Protein AF-A0AAQ3KRT0-F1 (afdb_monomer_lite)

Organism: NCBI:txid4628

Foldseek 3Di:
DVVVVVVVVVVVVVVVVVVVVVVVVVVVVVVVVVVVVVVVVVVVVVVVVVVVVVVVVVVVVVVVVVVVPPDPDPPPPPVVVVVVVVVVVVVVVVVVVVVVVVVVVVVVVVVVVVVVVVVVVVVVVVVVVVVVVVVVVVVVVVVVVVVVVVPDDDDDDDDDDDDDDDDDDDDDDDDDDDDDDDDDDDDDDDDPCDPVNVVVVCVVVCCVVVVVVVVVCLQVVLLVQLVPDPPQQPDALCCSCPPRRVPDDLVRSLVSQQVDFDPVPPRPRSHHPNNNVVSVCVVVVD

Sequence (286 aa):
MAARETGALKEAKDKLEKKVEELTWRLELVEKRMRKLKGRKLQSYKVKLDEAHEAMTKEIKGARIAIEQAPPITKEVLVEENSMLELLTTRNKELEVKENIEFLLETNLSVLESENKVLRQQTLLGSTNEDLSERKITTLESDNDLLRNQQKTDCQPIDSSEVIKPPSENELVHDQQAIVHQPTVTFELTKPITAKDLEQWCSKTIEQLAGTAWEQLQHIRHAVKFLVLHQKSQKTLEEIRNEICPVLSVPQIYRIGTMFWDDKYGGAKGLSQEVNEESYRDIIGL

Radius of gyration: 52.2 Å; chains: 1; bounding box: 119×46×169 Å

Structure (mmCIF, N/CA/C/O backbone):
data_AF-A0AAQ3KRT0-F1
#
_entry.id   AF-A0AAQ3KRT0-F1
#
loop_
_atom_site.group_PDB
_atom_site.id
_atom_site.type_symbol
_atom_site.label_atom_id
_atom_site.label_alt_id
_atom_site.label_comp_id
_atom_site.label_asym_id
_atom_site.label_entity_id
_atom_site.label_seq_id
_atom_site.pdbx_PDB_ins_code
_atom_site.Cartn_x
_atom_site.Cartn_y
_atom_site.Cartn_z
_atom_site.occupancy
_atom_site.B_iso_or_equiv
_atom_site.auth_seq_id
_atom_site.auth_comp_id
_atom_site.auth_asym_id
_atom_site.auth_atom_id
_atom_site.pdbx_PDB_model_num
ATOM 1 N N . MET A 1 1 ? 63.071 -15.934 -55.061 1.00 60.88 1 MET A N 1
ATOM 2 C CA . MET A 1 1 ? 61.670 -16.108 -54.613 1.00 60.88 1 MET A CA 1
ATOM 3 C C . MET A 1 1 ? 61.345 -15.224 -53.407 1.00 60.88 1 MET A C 1
ATOM 5 O O . MET A 1 1 ? 60.390 -14.470 -53.514 1.00 60.88 1 MET A O 1
ATOM 9 N N . ALA A 1 2 ? 62.198 -15.170 -52.374 1.00 64.06 2 ALA A N 1
ATOM 10 C CA . ALA A 1 2 ? 62.004 -14.357 -51.159 1.00 64.06 2 ALA A CA 1
ATOM 11 C C . ALA A 1 2 ? 61.570 -12.884 -51.370 1.00 64.06 2 ALA A C 1
ATOM 13 O O . ALA A 1 2 ? 60.616 -12.436 -50.749 1.00 64.06 2 ALA A O 1
ATOM 14 N N . ALA A 1 3 ? 62.191 -12.134 -52.292 1.00 66.25 3 ALA A N 1
ATOM 15 C CA . ALA A 1 3 ? 61.851 -10.717 -52.504 1.00 66.25 3 ALA A CA 1
ATOM 16 C C . ALA A 1 3 ? 60.425 -10.474 -53.054 1.00 66.25 3 ALA A C 1
ATOM 18 O O . ALA A 1 3 ? 59.847 -9.416 -52.814 1.00 66.25 3 ALA A O 1
ATOM 19 N N . ARG A 1 4 ? 59.842 -11.441 -53.784 1.00 71.69 4 ARG A N 1
ATOM 20 C CA . ARG A 1 4 ? 58.468 -11.329 -54.314 1.00 71.69 4 ARG A CA 1
ATOM 21 C C . ARG A 1 4 ? 57.424 -11.592 -53.228 1.00 71.69 4 ARG A C 1
ATOM 23 O O . ARG A 1 4 ? 56.412 -10.903 -53.177 1.00 71.69 4 ARG A O 1
ATOM 30 N N . GLU A 1 5 ? 57.703 -12.536 -52.334 1.00 75.94 5 GLU A N 1
ATOM 31 C CA . GLU A 1 5 ? 56.837 -12.863 -51.195 1.00 75.94 5 GLU A CA 1
ATOM 32 C C . GLU A 1 5 ? 56.784 -11.718 -50.177 1.00 75.94 5 GLU A C 1
ATOM 34 O O . GLU A 1 5 ? 55.712 -11.396 -49.667 1.00 75.94 5 GLU A O 1
ATOM 39 N N . THR A 1 6 ? 57.903 -11.017 -49.953 1.00 80.31 6 THR A N 1
ATOM 40 C CA . THR A 1 6 ? 57.925 -9.815 -49.102 1.00 80.31 6 THR A CA 1
ATOM 41 C C . THR A 1 6 ? 57.056 -8.685 -49.670 1.00 80.31 6 THR A C 1
ATOM 43 O O . THR A 1 6 ? 56.392 -7.979 -48.910 1.00 80.31 6 THR A O 1
ATOM 46 N N . GLY A 1 7 ? 57.014 -8.526 -50.999 1.00 88.12 7 GLY A N 1
ATOM 47 C CA . GLY A 1 7 ? 56.149 -7.549 -51.669 1.00 88.12 7 GLY A CA 1
ATOM 48 C C . GLY A 1 7 ? 54.659 -7.881 -51.539 1.00 88.12 7 GLY A C 1
ATOM 49 O O . GLY A 1 7 ? 53.871 -7.015 -51.164 1.00 88.12 7 GLY A O 1
ATOM 50 N N . ALA A 1 8 ? 54.287 -9.144 -51.764 1.00 89.50 8 ALA A N 1
ATOM 51 C CA . ALA A 1 8 ? 52.902 -9.604 -51.645 1.00 89.50 8 ALA A CA 1
ATOM 52 C C . ALA A 1 8 ? 52.359 -9.471 -50.210 1.00 89.50 8 ALA A C 1
ATOM 54 O O . ALA A 1 8 ? 51.218 -9.059 -50.005 1.00 89.50 8 ALA A O 1
ATOM 55 N N . LEU A 1 9 ? 53.189 -9.767 -49.205 1.00 92.44 9 LEU A N 1
ATOM 56 C CA . LEU A 1 9 ? 52.815 -9.615 -47.799 1.00 92.44 9 LEU A CA 1
ATOM 57 C C . LEU A 1 9 ? 52.600 -8.143 -47.418 1.00 92.44 9 LEU A C 1
ATOM 59 O O . LEU A 1 9 ? 51.663 -7.826 -46.687 1.00 92.44 9 LEU A O 1
ATOM 63 N N . LYS A 1 10 ? 53.441 -7.238 -47.935 1.00 92.06 10 LYS A N 1
ATOM 64 C CA . LYS A 1 10 ? 53.291 -5.795 -47.720 1.00 92.06 10 LYS A CA 1
ATOM 65 C C . LYS A 1 10 ? 51.992 -5.272 -48.335 1.00 92.06 10 LYS A C 1
ATOM 67 O O . LYS A 1 10 ? 51.249 -4.575 -47.660 1.00 92.06 10 LYS A O 1
ATOM 72 N N . GLU A 1 11 ? 51.669 -5.678 -49.561 1.00 93.12 11 GLU A N 1
ATOM 73 C CA . GLU A 1 11 ? 50.414 -5.289 -50.213 1.00 93.12 11 GLU A CA 1
ATOM 74 C C . GLU A 1 11 ? 49.181 -5.829 -49.467 1.00 93.12 11 GLU A C 1
ATOM 76 O O . GLU A 1 11 ? 48.198 -5.110 -49.273 1.00 93.12 11 GLU A O 1
ATOM 81 N N . ALA A 1 12 ? 49.237 -7.078 -48.991 1.00 94.38 12 ALA A N 1
ATOM 82 C CA . ALA A 1 12 ? 48.177 -7.659 -48.170 1.00 94.38 12 ALA A CA 1
ATOM 83 C C . ALA A 1 12 ? 47.994 -6.902 -46.844 1.00 94.38 12 ALA A C 1
ATOM 85 O O . ALA A 1 12 ? 46.857 -6.645 -46.442 1.00 94.38 12 ALA A O 1
ATOM 86 N N . LYS A 1 13 ? 49.097 -6.498 -46.199 1.00 95.19 13 LYS A N 1
ATOM 87 C CA . LYS A 1 13 ? 49.080 -5.669 -44.988 1.00 95.19 13 LYS A CA 1
ATOM 88 C C . LYS A 1 13 ? 48.456 -4.301 -45.263 1.00 95.19 13 LYS A C 1
ATOM 90 O O . LYS A 1 13 ? 47.510 -3.941 -44.572 1.00 95.19 13 LYS A O 1
ATOM 95 N N . ASP A 1 14 ? 48.915 -3.590 -46.290 1.00 96.31 14 ASP A N 1
ATOM 96 C CA . ASP A 1 14 ? 48.402 -2.260 -46.645 1.00 96.31 14 ASP A CA 1
ATOM 97 C C . ASP A 1 14 ? 46.896 -2.319 -46.980 1.00 96.31 14 ASP A C 1
ATOM 99 O O . ASP A 1 14 ? 46.121 -1.414 -46.661 1.00 96.31 14 ASP A O 1
ATOM 103 N N . LYS A 1 15 ? 46.440 -3.413 -47.605 1.00 97.50 15 LYS A N 1
ATOM 104 C CA . LYS A 1 15 ? 45.020 -3.647 -47.904 1.00 97.50 15 LYS A CA 1
ATOM 105 C C . LYS A 1 15 ? 44.201 -3.941 -46.648 1.00 97.50 15 LYS A C 1
ATOM 107 O O . LYS A 1 15 ? 43.064 -3.476 -46.550 1.00 97.50 15 LYS A O 1
ATOM 112 N N . LEU A 1 16 ? 44.757 -4.705 -45.710 1.00 97.00 16 LEU A N 1
ATOM 113 C CA . LEU A 1 16 ? 44.125 -4.969 -44.421 1.00 97.00 16 LEU A CA 1
ATOM 114 C C . LEU A 1 16 ? 44.035 -3.689 -43.585 1.00 97.00 16 LEU A C 1
ATOM 116 O O . LEU A 1 16 ? 42.985 -3.421 -43.015 1.00 97.00 16 LEU A O 1
ATOM 120 N N . GLU A 1 17 ? 45.083 -2.871 -43.577 1.00 96.19 17 GLU A N 1
ATOM 121 C CA . GLU A 1 17 ? 45.135 -1.590 -42.867 1.00 96.19 17 GLU A CA 1
ATOM 122 C C . GLU A 1 17 ? 44.048 -0.635 -43.378 1.00 96.19 17 GLU A C 1
ATOM 124 O O . GLU A 1 17 ? 43.199 -0.201 -42.601 1.00 96.19 17 GLU A O 1
ATOM 129 N N . LYS A 1 18 ? 43.929 -0.469 -44.704 1.00 97.94 18 LYS A N 1
ATOM 130 C CA . LYS A 1 18 ? 42.817 0.283 -45.320 1.00 97.94 18 LYS A CA 1
ATOM 131 C C . LYS A 1 18 ? 41.442 -0.270 -44.947 1.00 97.94 18 LYS A C 1
ATOM 133 O O . LYS A 1 18 ? 40.487 0.488 -44.781 1.00 97.94 18 LYS A O 1
ATOM 138 N N . LYS A 1 19 ? 41.307 -1.597 -44.841 1.00 97.25 19 LYS A N 1
ATOM 139 C CA . LYS A 1 19 ? 40.044 -2.236 -44.442 1.00 97.25 19 LYS A CA 1
ATOM 140 C C . LYS A 1 19 ? 39.716 -1.988 -42.975 1.00 97.25 19 LYS A C 1
ATOM 142 O O . LYS A 1 19 ? 38.551 -1.758 -42.662 1.00 97.25 19 LYS A O 1
ATOM 147 N N . VAL A 1 20 ? 40.711 -2.005 -42.095 1.00 97.62 20 VAL A N 1
ATOM 148 C CA . VAL A 1 20 ? 40.544 -1.674 -40.677 1.00 97.62 20 VAL A CA 1
ATOM 149 C C . VAL A 1 20 ? 40.145 -0.209 -40.519 1.00 97.62 20 VAL A C 1
ATOM 151 O O . VAL A 1 20 ? 39.189 0.070 -39.800 1.00 97.62 20 VAL A O 1
ATOM 154 N N . GLU A 1 21 ? 40.786 0.714 -41.236 1.00 97.38 21 GLU A N 1
ATOM 155 C CA . GLU A 1 21 ? 40.414 2.136 -41.243 1.00 97.38 21 GLU A CA 1
ATOM 156 C C . GLU A 1 21 ? 38.973 2.346 -41.739 1.00 97.38 21 GLU A C 1
ATOM 158 O O . GLU A 1 21 ? 38.175 3.013 -41.078 1.00 97.38 21 GLU A O 1
ATOM 163 N N . GLU A 1 22 ? 38.599 1.711 -42.859 1.00 97.69 22 GLU A N 1
ATOM 164 C CA . GLU A 1 22 ? 37.239 1.767 -43.411 1.00 97.69 22 GLU A CA 1
ATOM 165 C C . GLU A 1 22 ? 36.194 1.249 -42.406 1.00 97.69 22 GLU A C 1
ATOM 167 O O . GLU A 1 22 ? 35.154 1.881 -42.200 1.00 97.69 22 GLU A O 1
ATOM 172 N N . LEU A 1 23 ? 36.451 0.096 -41.777 1.00 97.56 23 LEU A N 1
ATOM 173 C CA . LEU A 1 23 ? 35.543 -0.503 -40.797 1.00 97.56 23 LEU A CA 1
ATOM 174 C C . LEU A 1 23 ? 35.446 0.331 -39.520 1.00 97.56 23 LEU A C 1
ATOM 176 O O . LEU A 1 23 ? 34.343 0.507 -39.004 1.00 97.56 23 LEU A O 1
ATOM 180 N N . THR A 1 24 ? 36.563 0.885 -39.054 1.00 97.12 24 THR A N 1
ATOM 181 C CA . THR A 1 24 ? 36.602 1.777 -37.888 1.00 97.12 24 THR A CA 1
ATOM 182 C C . THR A 1 24 ? 35.734 3.008 -38.137 1.00 97.12 24 THR A C 1
ATOM 184 O O . THR A 1 24 ? 34.865 3.331 -37.328 1.00 97.12 24 THR A O 1
ATOM 187 N N . TRP A 1 25 ? 35.869 3.630 -39.312 1.00 98.38 25 TRP A N 1
ATOM 188 C CA . TRP A 1 25 ? 35.054 4.785 -39.688 1.00 98.38 25 TRP A CA 1
ATOM 189 C C . TRP A 1 25 ? 33.560 4.442 -39.810 1.00 98.38 25 TRP A C 1
ATOM 191 O O . TRP A 1 25 ? 32.688 5.196 -39.364 1.00 98.38 25 TRP A O 1
ATOM 201 N N . ARG A 1 26 ? 33.233 3.274 -40.383 1.00 98.12 26 ARG A N 1
ATOM 202 C CA . ARG A 1 26 ? 31.843 2.793 -40.474 1.00 98.12 26 ARG A CA 1
ATOM 203 C C . ARG A 1 26 ? 31.230 2.545 -39.102 1.00 98.12 26 ARG A C 1
ATOM 205 O O . ARG A 1 26 ? 30.076 2.923 -38.892 1.00 98.12 26 ARG A O 1
ATOM 212 N N . LEU A 1 27 ? 31.980 1.932 -38.190 1.00 97.12 27 LEU A N 1
ATOM 213 C CA . LEU A 1 27 ? 31.531 1.675 -36.826 1.00 97.12 27 LEU A CA 1
ATOM 214 C C . LEU A 1 27 ? 31.202 2.991 -36.115 1.00 97.12 27 LEU A C 1
ATOM 216 O O . LEU A 1 27 ? 30.082 3.162 -35.632 1.00 97.12 27 LEU A O 1
ATOM 220 N N . GLU A 1 28 ? 32.113 3.963 -36.160 1.00 97.31 28 GLU A N 1
ATOM 221 C CA . GLU A 1 28 ? 31.923 5.267 -35.520 1.00 97.31 28 GLU A CA 1
ATOM 222 C C . GLU A 1 28 ? 30.687 6.012 -36.067 1.00 97.31 28 GLU A C 1
ATOM 224 O O . GLU A 1 28 ? 29.890 6.595 -35.318 1.00 97.31 28 GLU A O 1
ATOM 229 N N . LEU A 1 29 ? 30.458 5.946 -37.384 1.00 97.44 29 LEU A N 1
ATOM 230 C CA . LEU A 1 29 ? 29.274 6.529 -38.013 1.00 97.44 29 LEU A CA 1
ATOM 231 C C . LEU A 1 29 ? 27.976 5.864 -37.531 1.00 97.44 29 LEU A C 1
ATOM 233 O O . LEU A 1 29 ? 26.992 6.562 -37.249 1.00 97.44 29 LEU A O 1
ATOM 237 N N . VAL A 1 30 ? 27.954 4.532 -37.448 1.00 94.75 30 VAL A N 1
ATOM 238 C CA . VAL A 1 30 ? 26.794 3.776 -36.955 1.00 94.75 30 VAL A CA 1
ATOM 239 C C . VAL A 1 30 ? 26.524 4.124 -35.495 1.00 94.75 30 VAL A C 1
ATOM 241 O O . VAL A 1 30 ? 25.387 4.454 -35.153 1.00 94.75 30 VAL A O 1
ATOM 244 N N . GLU A 1 31 ? 27.548 4.176 -34.647 1.00 95.69 31 GLU A N 1
ATOM 245 C CA . GLU A 1 31 ? 27.413 4.574 -33.243 1.00 95.69 31 GLU A CA 1
ATOM 246 C C . GLU A 1 31 ? 26.871 5.998 -33.088 1.00 95.69 31 GLU A C 1
ATOM 248 O O . GLU A 1 31 ? 25.988 6.259 -32.263 1.00 95.69 31 GLU A O 1
ATOM 253 N N . LYS A 1 32 ? 27.355 6.942 -33.903 1.00 96.88 32 LYS A N 1
ATOM 254 C CA . LYS A 1 32 ? 26.854 8.323 -33.919 1.00 96.88 32 LYS A CA 1
ATOM 255 C C . LYS A 1 32 ? 25.380 8.379 -34.322 1.00 96.88 32 LYS A C 1
ATOM 257 O O . LYS A 1 32 ? 24.602 9.113 -33.707 1.00 96.88 32 LYS A O 1
ATOM 262 N N . ARG A 1 33 ? 24.965 7.596 -35.324 1.00 96.44 33 ARG A N 1
ATOM 263 C CA . ARG A 1 33 ? 23.554 7.485 -35.739 1.00 96.44 33 ARG A CA 1
ATOM 264 C C . ARG A 1 33 ? 22.693 6.853 -34.646 1.00 96.44 33 ARG A C 1
ATOM 266 O O . ARG A 1 33 ? 21.616 7.374 -34.362 1.00 96.44 33 ARG A O 1
ATOM 273 N N . MET A 1 34 ? 23.182 5.805 -33.988 1.00 92.25 34 MET A N 1
ATOM 274 C CA . MET A 1 34 ? 22.488 5.139 -32.883 1.00 92.25 34 MET A CA 1
ATOM 275 C C . MET A 1 34 ? 22.297 6.074 -31.689 1.00 92.25 34 MET A C 1
ATOM 277 O O . MET A 1 34 ? 21.185 6.172 -31.173 1.00 92.25 34 MET A O 1
ATOM 281 N N . ARG A 1 35 ? 23.331 6.831 -31.292 1.00 94.56 35 ARG A N 1
ATOM 282 C CA . ARG A 1 35 ? 23.225 7.862 -30.244 1.00 94.56 35 ARG A CA 1
ATOM 283 C C . ARG A 1 35 ? 22.178 8.922 -30.592 1.00 94.56 35 ARG A C 1
ATOM 285 O O . ARG A 1 35 ? 21.321 9.220 -29.765 1.00 94.56 35 ARG A O 1
ATOM 292 N N . LYS A 1 36 ? 22.178 9.431 -31.831 1.00 93.69 36 LYS A N 1
ATOM 293 C CA . LYS A 1 36 ? 21.168 10.396 -32.304 1.00 93.69 36 LYS A CA 1
ATOM 294 C C . LYS A 1 36 ? 19.751 9.820 -32.296 1.00 93.69 36 LYS A C 1
ATOM 296 O O . LYS A 1 36 ? 18.830 10.495 -31.850 1.00 93.69 36 LYS A O 1
ATOM 301 N N . LEU A 1 37 ? 19.559 8.589 -32.772 1.00 94.06 37 LEU A N 1
ATOM 302 C CA . LEU A 1 37 ? 18.252 7.923 -32.769 1.00 94.06 37 LEU A CA 1
ATOM 303 C C . LEU A 1 37 ? 17.743 7.679 -31.347 1.00 94.06 37 LEU A C 1
ATOM 305 O O . LEU A 1 37 ? 16.586 7.986 -31.065 1.00 94.06 37 LEU A O 1
ATOM 309 N N . LYS A 1 38 ? 18.601 7.185 -30.444 1.00 92.69 38 LYS A N 1
ATOM 310 C CA . LYS A 1 38 ? 18.278 7.030 -29.018 1.00 92.69 38 LYS A CA 1
ATOM 311 C C . LYS A 1 38 ? 17.886 8.373 -28.396 1.00 92.69 38 LYS A C 1
ATOM 313 O O . LYS A 1 38 ? 16.847 8.448 -27.750 1.00 92.69 38 LYS A O 1
ATOM 318 N N . GLY A 1 39 ? 18.644 9.436 -28.674 1.00 91.94 39 GLY A N 1
ATOM 319 C CA . GLY A 1 39 ? 18.326 10.796 -28.231 1.00 91.94 39 GLY A CA 1
ATOM 320 C C . GLY A 1 39 ? 16.979 11.299 -28.754 1.00 91.94 39 GLY A C 1
ATOM 321 O O . GLY A 1 39 ? 16.173 11.794 -27.977 1.00 91.94 39 GLY A O 1
ATOM 322 N N . ARG A 1 40 ? 16.677 11.104 -30.046 1.00 93.62 40 ARG A N 1
ATOM 323 C CA . ARG A 1 40 ? 15.376 11.474 -30.635 1.00 93.62 40 ARG A CA 1
ATOM 324 C C . ARG A 1 40 ? 14.213 10.702 -30.021 1.00 93.62 40 ARG A C 1
ATOM 326 O O . ARG A 1 40 ? 13.180 11.301 -29.748 1.00 93.62 40 ARG A O 1
ATOM 333 N N . LYS A 1 41 ? 14.367 9.391 -29.804 1.00 94.25 41 LYS A N 1
ATOM 334 C CA . LYS A 1 41 ? 13.338 8.573 -29.144 1.00 94.25 41 LYS A CA 1
ATOM 335 C C . LYS A 1 41 ? 13.098 9.061 -27.719 1.00 94.25 41 LYS A C 1
ATOM 337 O O . LYS A 1 41 ? 11.955 9.303 -27.359 1.00 94.25 41 LYS A O 1
ATOM 342 N N . LEU A 1 42 ? 14.165 9.275 -26.949 1.00 94.25 42 LEU A N 1
ATOM 343 C CA . LEU A 1 42 ? 14.065 9.796 -25.587 1.00 94.25 42 LEU A CA 1
ATOM 344 C C . LEU A 1 42 ? 13.390 11.173 -25.558 1.00 94.25 42 LEU A C 1
ATOM 346 O O . LEU A 1 42 ? 12.495 11.391 -24.751 1.00 94.25 42 LEU A O 1
ATOM 350 N N . GLN A 1 43 ? 13.761 12.072 -26.472 1.00 93.81 43 GLN A N 1
ATOM 351 C CA . GLN A 1 43 ? 13.128 13.383 -26.594 1.00 93.81 43 GLN A CA 1
ATOM 352 C C . GLN A 1 43 ? 11.643 13.271 -26.965 1.00 93.81 43 GLN A C 1
ATOM 354 O O . GLN A 1 43 ? 10.823 13.989 -26.411 1.00 93.81 43 GLN A O 1
ATOM 359 N N . SER A 1 44 ? 11.282 12.347 -27.860 1.00 95.25 44 SER A N 1
ATOM 360 C CA . SER A 1 44 ? 9.884 12.103 -28.226 1.00 95.25 44 SER A CA 1
ATOM 361 C C . SER A 1 44 ? 9.056 11.590 -27.048 1.00 95.25 44 SER A C 1
ATOM 363 O O . SER A 1 44 ? 7.927 12.037 -26.880 1.00 95.25 44 SER A O 1
ATOM 365 N N . TYR A 1 45 ? 9.598 10.683 -26.231 1.00 95.69 45 TYR A N 1
ATOM 366 C CA . TYR A 1 45 ? 8.907 10.222 -25.025 1.00 95.69 45 TYR A CA 1
ATOM 367 C C . TYR A 1 45 ? 8.774 11.330 -23.979 1.00 95.69 45 TYR A C 1
ATOM 369 O O . TYR A 1 45 ? 7.714 11.439 -23.378 1.00 95.69 45 TYR A O 1
ATOM 377 N N . LYS A 1 46 ? 9.799 12.178 -23.806 1.00 96.38 46 LYS A N 1
ATOM 378 C CA . LYS A 1 46 ? 9.728 13.348 -22.915 1.00 96.38 46 LYS A CA 1
ATOM 379 C C . LYS A 1 46 ? 8.606 14.304 -23.319 1.00 96.38 46 LYS A C 1
ATOM 381 O O . LYS A 1 46 ? 7.758 14.599 -22.496 1.00 96.38 46 LYS A O 1
ATOM 386 N N . VAL A 1 47 ? 8.544 14.690 -24.596 1.00 97.56 47 VAL A N 1
ATOM 387 C CA . VAL A 1 47 ? 7.487 15.584 -25.103 1.00 97.56 47 VAL A CA 1
ATOM 388 C C . VAL A 1 47 ? 6.095 14.987 -24.884 1.00 97.56 47 VAL A C 1
ATOM 390 O O . VAL A 1 47 ? 5.220 15.670 -24.371 1.00 97.56 47 VAL A O 1
ATOM 393 N N . LYS A 1 48 ? 5.897 13.697 -25.188 1.00 97.38 48 LYS A N 1
ATOM 394 C CA . LYS A 1 48 ? 4.609 13.019 -24.946 1.00 97.38 48 LYS A CA 1
ATOM 395 C C . LYS A 1 48 ? 4.225 12.979 -23.467 1.00 97.38 48 LYS A C 1
ATOM 397 O O . LYS A 1 48 ? 3.044 13.024 -23.143 1.00 97.38 48 LYS A O 1
ATOM 402 N N . LEU A 1 49 ? 5.214 12.841 -22.586 1.00 96.19 49 LEU A N 1
ATOM 403 C CA . LEU A 1 49 ? 5.000 12.843 -21.146 1.00 96.19 49 LEU A CA 1
ATOM 404 C C . LEU A 1 49 ? 4.576 14.239 -20.669 1.00 96.19 49 LEU A C 1
ATOM 406 O O . LEU A 1 49 ? 3.574 14.355 -19.971 1.00 96.19 49 LEU A O 1
ATOM 410 N N . ASP A 1 50 ? 5.277 15.286 -21.107 1.00 96.19 50 ASP A N 1
ATOM 411 C CA . ASP A 1 50 ? 4.948 16.678 -20.781 1.00 96.19 50 ASP A CA 1
ATOM 412 C C . ASP A 1 50 ? 3.549 17.066 -21.305 1.00 96.19 50 ASP A C 1
ATOM 414 O O . ASP A 1 50 ? 2.755 17.660 -20.577 1.00 96.19 50 ASP A O 1
ATOM 418 N N . GLU A 1 51 ? 3.200 16.658 -22.532 1.00 97.31 51 GLU A N 1
ATOM 419 C CA . GLU A 1 51 ? 1.863 16.849 -23.115 1.00 97.31 51 GLU A CA 1
ATOM 420 C C . GLU A 1 51 ? 0.764 16.151 -22.297 1.00 97.31 51 GLU A C 1
ATOM 422 O O . GLU A 1 51 ? -0.285 16.743 -22.032 1.00 97.31 51 GLU A O 1
ATOM 427 N N . ALA A 1 52 ? 1.000 14.908 -21.861 1.00 96.81 52 ALA A N 1
ATOM 428 C CA . ALA A 1 52 ? 0.055 14.171 -21.026 1.00 96.81 52 ALA A CA 1
ATOM 429 C C . ALA A 1 52 ? -0.120 14.822 -19.644 1.00 96.81 52 ALA A C 1
ATOM 431 O O . ALA A 1 52 ? -1.242 14.918 -19.144 1.00 96.81 52 ALA A O 1
ATOM 432 N N . HIS A 1 53 ? 0.968 15.308 -19.039 1.00 96.25 53 HIS A N 1
ATOM 433 C CA . HIS A 1 53 ? 0.911 16.028 -17.767 1.00 96.25 53 HIS A CA 1
ATOM 434 C C . HIS A 1 53 ? 0.131 17.341 -17.878 1.00 96.25 53 HIS A C 1
ATOM 436 O O . HIS A 1 53 ? -0.676 17.648 -16.995 1.00 96.25 53 HIS A O 1
ATOM 442 N N . GLU A 1 54 ? 0.316 18.095 -18.962 1.00 97.56 54 GLU A N 1
ATOM 443 C CA . GLU A 1 54 ? -0.444 19.323 -19.206 1.00 97.56 54 GLU A CA 1
ATOM 444 C C . GLU A 1 54 ? -1.939 19.022 -19.412 1.00 97.56 54 GLU A C 1
ATOM 446 O O . GLU A 1 54 ? -2.793 19.677 -18.809 1.00 97.56 54 GLU A O 1
ATOM 451 N N . ALA A 1 55 ? -2.273 17.983 -20.187 1.00 96.06 55 ALA A N 1
ATOM 452 C CA . ALA A 1 55 ? -3.656 17.555 -20.399 1.00 96.06 55 ALA A CA 1
ATOM 453 C C . ALA A 1 55 ? -4.345 17.152 -19.084 1.00 96.06 55 ALA A C 1
ATOM 455 O O . ALA A 1 55 ? -5.418 17.669 -18.767 1.00 96.06 55 ALA A O 1
ATOM 456 N N . MET A 1 56 ? -3.693 16.315 -18.272 1.00 95.38 56 MET A N 1
ATOM 457 C CA . MET A 1 56 ? -4.204 15.903 -16.962 1.00 95.38 56 MET A CA 1
ATOM 458 C C . MET A 1 56 ? -4.394 17.102 -16.025 1.00 95.38 56 MET A C 1
ATOM 460 O O . MET A 1 56 ? -5.408 17.218 -15.339 1.00 95.38 56 MET A O 1
ATOM 464 N N . THR A 1 57 ? -3.449 18.044 -16.027 1.00 96.56 57 THR A N 1
ATOM 465 C CA . THR A 1 57 ? -3.550 19.274 -15.230 1.00 96.56 57 THR A CA 1
ATOM 466 C C . THR A 1 57 ? -4.753 20.117 -15.654 1.00 96.56 57 THR A C 1
ATOM 468 O O . THR A 1 57 ? -5.443 20.691 -14.807 1.00 96.56 57 THR A O 1
ATOM 471 N N . LYS A 1 58 ? -5.034 20.190 -16.959 1.00 96.31 58 LYS A N 1
ATOM 472 C CA . LYS A 1 58 ? -6.195 20.901 -17.498 1.00 96.31 58 LYS A CA 1
ATOM 473 C C . LYS A 1 58 ? -7.511 20.220 -17.117 1.00 96.31 58 LYS A C 1
ATOM 475 O O . LYS A 1 58 ? -8.438 20.922 -16.717 1.00 96.31 58 LYS A O 1
ATOM 480 N N . GLU A 1 59 ? -7.581 18.891 -17.179 1.00 93.75 59 GLU A N 1
ATOM 481 C CA . GLU A 1 59 ? -8.754 18.123 -16.737 1.00 93.75 59 GLU A CA 1
ATOM 482 C C . GLU A 1 59 ? -9.027 18.311 -15.242 1.00 93.75 59 GLU A C 1
ATOM 484 O O . GLU A 1 59 ? -10.152 18.634 -14.867 1.00 93.75 59 GLU A O 1
ATOM 489 N N . ILE A 1 60 ? -7.997 18.220 -14.393 1.00 92.12 60 ILE A N 1
ATOM 490 C CA . ILE A 1 60 ? -8.121 18.452 -12.944 1.00 92.12 60 ILE A CA 1
ATOM 491 C C . ILE A 1 60 ? -8.624 19.870 -12.658 1.00 92.12 60 ILE A C 1
ATOM 493 O O . ILE A 1 60 ? -9.537 20.059 -11.853 1.00 92.12 60 ILE A O 1
ATOM 497 N N . LYS A 1 61 ? -8.050 20.885 -13.318 1.00 95.38 61 LYS A N 1
ATOM 498 C CA . LYS A 1 61 ? -8.506 22.277 -13.175 1.00 95.38 61 LYS A CA 1
ATOM 499 C C . LYS A 1 61 ? -9.965 22.431 -13.613 1.00 95.38 61 LYS A C 1
ATOM 501 O O . LYS A 1 61 ? -10.726 23.096 -12.916 1.00 95.38 61 LYS A O 1
ATOM 506 N N . GLY A 1 62 ? -10.356 21.799 -14.721 1.00 93.19 62 GLY A N 1
ATOM 507 C CA . GLY A 1 62 ? -11.734 21.795 -15.213 1.00 93.19 62 GLY A CA 1
ATOM 508 C C . GLY A 1 62 ? -12.710 21.146 -14.231 1.00 93.19 62 GLY A C 1
ATOM 509 O O . GLY A 1 62 ? -13.722 21.752 -13.891 1.00 93.19 62 GLY A O 1
ATOM 510 N N . ALA A 1 63 ? -12.372 19.965 -13.707 1.00 89.44 63 ALA A N 1
ATOM 511 C CA . ALA A 1 63 ? -13.173 19.267 -12.704 1.00 89.44 63 ALA A CA 1
ATOM 512 C C . ALA A 1 63 ? -13.323 20.092 -11.417 1.00 89.44 63 ALA A C 1
ATOM 514 O O . ALA A 1 63 ? -14.421 20.190 -10.876 1.00 89.44 63 ALA A O 1
ATOM 515 N N . ARG A 1 64 ? -12.251 20.754 -10.959 1.00 92.56 64 ARG A N 1
ATOM 516 C CA . ARG A 1 64 ? -12.301 21.628 -9.778 1.00 92.56 64 ARG A CA 1
ATOM 517 C C . ARG A 1 64 ? -13.265 22.797 -9.969 1.00 92.56 64 ARG A C 1
ATOM 519 O O . ARG A 1 64 ? -14.062 23.069 -9.081 1.00 92.56 64 ARG A O 1
ATOM 526 N N . ILE A 1 65 ? -13.205 23.462 -11.124 1.00 90.94 65 ILE A N 1
ATOM 527 C CA . ILE A 1 65 ? -14.115 24.568 -11.452 1.00 90.94 65 ILE A CA 1
ATOM 528 C C . ILE A 1 65 ? -15.560 24.063 -11.545 1.00 90.94 65 ILE A C 1
ATOM 530 O O . ILE A 1 65 ? -16.459 24.721 -11.037 1.00 90.94 65 ILE A O 1
ATOM 534 N N . ALA A 1 66 ? -15.796 22.890 -12.139 1.00 86.12 66 ALA A N 1
ATOM 535 C CA . ALA A 1 66 ? -17.132 22.298 -12.218 1.00 86.12 66 ALA A CA 1
ATOM 536 C C . ALA A 1 66 ? -17.712 21.954 -10.833 1.00 86.12 66 ALA A C 1
ATOM 538 O O . ALA A 1 66 ? -18.906 22.135 -10.618 1.00 86.12 66 ALA A O 1
ATOM 539 N N . ILE A 1 67 ? -16.874 21.508 -9.890 1.00 82.06 67 ILE A N 1
ATOM 540 C CA . ILE A 1 67 ? -17.264 21.287 -8.488 1.00 82.06 67 ILE A CA 1
ATOM 541 C C . ILE A 1 67 ? -17.577 22.617 -7.793 1.00 82.06 67 ILE A C 1
ATOM 543 O O . ILE A 1 67 ? -18.574 22.714 -7.089 1.00 82.06 67 ILE A O 1
ATOM 547 N N . GLU A 1 68 ? -16.754 23.648 -7.996 1.00 80.81 68 GLU A N 1
ATOM 548 C CA . GLU A 1 68 ? -16.946 24.973 -7.387 1.00 80.81 68 GLU A CA 1
ATOM 549 C C . GLU A 1 68 ? -18.195 25.692 -7.917 1.00 80.81 68 GLU A C 1
ATOM 551 O O . GLU A 1 68 ? -18.881 26.387 -7.173 1.00 80.81 68 GLU A O 1
ATOM 556 N N . GLN A 1 69 ? -18.505 25.512 -9.202 1.00 81.38 69 GLN A N 1
ATOM 557 C CA . GLN A 1 69 ? -19.689 26.078 -9.848 1.00 81.38 69 GLN A CA 1
ATOM 558 C C . GLN A 1 69 ? -20.950 25.228 -9.657 1.00 81.38 69 GLN A C 1
ATOM 560 O O . GLN A 1 69 ? -22.039 25.675 -10.026 1.00 81.38 69 GLN A O 1
ATOM 565 N N . ALA A 1 70 ? -20.832 24.015 -9.106 1.00 73.44 70 ALA A N 1
ATOM 566 C CA . ALA A 1 70 ? -21.997 23.211 -8.782 1.00 73.44 70 ALA A CA 1
ATOM 567 C C . ALA A 1 70 ? -22.843 23.954 -7.731 1.00 73.44 70 ALA A C 1
ATOM 569 O O . ALA A 1 70 ? -22.289 24.504 -6.773 1.00 73.44 70 ALA A O 1
ATOM 570 N N . PRO A 1 71 ? -24.180 24.005 -7.891 1.00 70.81 71 PRO A N 1
ATOM 571 C CA . PRO A 1 71 ? -25.043 24.629 -6.899 1.00 70.81 71 PRO A CA 1
ATOM 572 C C . PRO A 1 71 ? -24.783 23.987 -5.531 1.00 70.81 71 PRO A C 1
ATOM 574 O O . PRO A 1 71 ? -24.594 22.768 -5.467 1.00 70.81 71 PRO A O 1
ATOM 577 N N . PRO A 1 72 ? -24.750 24.777 -4.441 1.00 62.75 72 PRO A N 1
ATOM 578 C CA . PRO A 1 72 ? -24.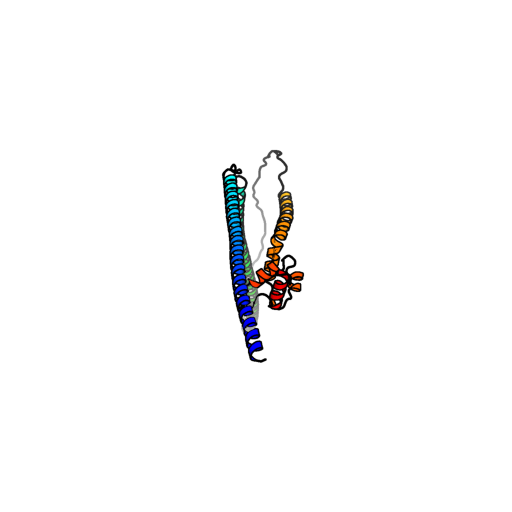476 24.244 -3.119 1.00 62.75 72 PRO A CA 1
ATOM 579 C C . PRO A 1 72 ? -25.501 23.155 -2.820 1.00 62.75 72 PRO A C 1
ATOM 581 O O . PRO A 1 72 ? -26.702 23.425 -2.762 1.00 62.75 72 PRO A O 1
ATOM 584 N N . ILE A 1 73 ? -25.016 21.925 -2.650 1.00 54.59 73 ILE A N 1
ATOM 585 C CA . ILE A 1 73 ? -25.803 20.845 -2.067 1.00 54.59 73 ILE A CA 1
ATOM 586 C C . ILE A 1 73 ? -26.324 21.396 -0.738 1.00 54.59 73 ILE A C 1
ATOM 588 O O . ILE A 1 73 ? -25.554 21.898 0.086 1.00 54.59 73 ILE A O 1
ATOM 592 N N . THR A 1 74 ? -27.645 21.401 -0.596 1.00 45.47 74 THR A N 1
ATOM 593 C CA . THR A 1 74 ? -28.378 21.816 0.597 1.00 45.47 74 THR A CA 1
ATOM 594 C C . THR A 1 74 ? -27.665 21.316 1.854 1.00 45.47 74 THR A C 1
ATOM 596 O O . THR A 1 74 ? -27.365 20.131 1.990 1.00 45.47 74 THR A O 1
ATOM 599 N N . LYS A 1 75 ? -27.364 22.249 2.763 1.00 49.84 75 LYS A N 1
ATOM 600 C CA . LYS A 1 75 ? -26.582 22.086 4.002 1.00 49.84 75 LYS A CA 1
ATOM 601 C C . LYS A 1 75 ? -27.231 21.176 5.062 1.00 49.84 75 LYS A C 1
ATOM 603 O O . LYS A 1 75 ? -26.964 21.357 6.242 1.00 49.84 75 LYS A O 1
ATOM 608 N N . GLU A 1 76 ? -28.074 20.227 4.681 1.00 50.66 76 GLU A N 1
ATOM 609 C CA . GLU A 1 76 ? -28.737 19.339 5.641 1.00 50.66 76 GLU A CA 1
ATOM 610 C C . GLU A 1 76 ? -27.870 18.107 5.950 1.00 50.66 76 GLU A C 1
ATOM 612 O O . GLU A 1 76 ? -27.774 17.719 7.101 1.00 50.66 76 GLU A O 1
ATOM 617 N N . VAL A 1 77 ? -27.075 17.590 5.004 1.00 51.44 77 VAL A N 1
ATOM 618 C CA . VAL A 1 77 ? -26.343 16.318 5.222 1.00 51.44 77 VAL A CA 1
ATOM 619 C C . VAL A 1 77 ? -24.983 16.466 5.943 1.00 51.44 77 VAL A C 1
ATOM 621 O O . VAL A 1 77 ? -24.480 15.497 6.495 1.00 51.44 77 VAL A O 1
ATOM 624 N N . LEU A 1 78 ? -24.377 17.661 6.013 1.00 50.59 78 LEU A N 1
ATOM 625 C CA . LEU A 1 78 ? -23.045 17.856 6.637 1.00 50.59 78 LEU A CA 1
ATOM 626 C C . LEU A 1 78 ? -23.071 18.429 8.067 1.00 50.59 78 LEU A C 1
ATOM 628 O O . LEU A 1 78 ? -22.044 18.421 8.749 1.00 50.59 78 LEU A O 1
ATOM 632 N N . VAL A 1 79 ? -24.209 18.955 8.532 1.00 54.09 79 VAL A N 1
ATOM 633 C CA . VAL A 1 79 ? -24.329 19.481 9.906 1.00 54.09 79 VAL A CA 1
ATOM 634 C C . VAL A 1 79 ? -24.586 18.343 10.897 1.00 54.09 79 VAL A C 1
ATOM 636 O O . VAL A 1 79 ? -24.002 18.342 11.980 1.00 54.09 79 VAL A O 1
ATOM 639 N N . GLU A 1 80 ? -25.368 17.332 10.507 1.00 58.59 80 GLU A N 1
ATOM 640 C CA . GLU A 1 80 ? -25.633 16.161 11.348 1.00 58.59 80 GLU A CA 1
ATOM 641 C C . GLU A 1 80 ? -24.374 15.341 11.643 1.00 58.59 80 GLU A C 1
ATOM 643 O O . GLU A 1 80 ? -24.201 14.893 12.770 1.00 58.59 80 GLU A O 1
ATOM 648 N N . GLU A 1 81 ? -23.467 15.166 10.681 1.00 53.81 81 GLU A N 1
ATOM 649 C CA . GLU A 1 81 ? -22.308 14.282 10.862 1.00 53.81 81 GLU A CA 1
ATOM 650 C C . GLU A 1 81 ? -21.275 14.865 11.847 1.00 53.81 81 GLU A C 1
ATOM 652 O O . GLU A 1 81 ? -20.759 14.154 12.711 1.00 53.81 81 GLU A O 1
ATOM 657 N N . ASN A 1 82 ? -21.059 16.187 11.812 1.00 60.09 82 ASN A N 1
ATOM 658 C CA . ASN A 1 82 ? -20.229 16.886 12.801 1.00 60.09 82 ASN A CA 1
ATOM 659 C C . ASN A 1 82 ? -20.916 16.977 14.174 1.00 60.09 82 ASN A C 1
ATOM 661 O O . ASN A 1 82 ? -20.255 16.815 15.200 1.00 60.09 82 ASN A O 1
ATOM 665 N N . SER A 1 83 ? -22.238 17.185 14.204 1.00 76.88 83 SER A N 1
ATOM 666 C CA . SER A 1 83 ? -23.022 17.210 15.447 1.00 76.88 83 SER A CA 1
ATOM 667 C C . SER A 1 83 ? -23.063 15.838 16.129 1.00 76.88 83 SER A C 1
ATOM 669 O O . SER A 1 83 ? -22.905 15.736 17.344 1.00 76.88 83 SER A O 1
ATOM 671 N N . MET A 1 84 ? -23.198 14.766 15.351 1.00 80.06 84 MET A N 1
ATOM 672 C CA . MET A 1 84 ? -23.153 13.390 15.835 1.00 80.06 84 MET A CA 1
ATOM 673 C C . MET A 1 84 ? -21.763 13.038 16.364 1.00 80.06 84 MET A C 1
ATOM 675 O O . MET A 1 84 ? -21.661 12.411 17.417 1.00 80.06 84 MET A O 1
ATOM 679 N N . LEU A 1 85 ? -20.693 13.466 15.687 1.00 82.56 85 LEU A N 1
ATOM 680 C CA . LEU A 1 85 ? -19.330 13.273 16.178 1.00 82.56 85 LEU A CA 1
ATOM 681 C C . LEU A 1 85 ? -19.123 13.984 17.524 1.00 82.56 85 LEU A C 1
ATOM 683 O O . LEU A 1 85 ? -18.583 13.386 18.453 1.00 82.56 85 LEU A O 1
ATOM 687 N N . GLU A 1 86 ? -19.594 15.222 17.669 1.00 84.88 86 GLU A N 1
ATOM 688 C CA . GLU A 1 86 ? -19.518 15.982 18.923 1.00 84.88 86 GLU A CA 1
ATOM 689 C C . GLU A 1 86 ? -20.343 15.335 20.051 1.00 84.88 86 GLU A C 1
ATOM 691 O O . GLU A 1 86 ? -19.856 15.194 21.180 1.00 84.88 86 GLU A O 1
ATOM 696 N N . LEU A 1 87 ? -21.549 14.848 19.740 1.00 87.69 87 LEU A N 1
ATOM 697 C CA . LEU A 1 87 ? -22.401 14.120 20.679 1.00 87.69 87 LEU A CA 1
ATOM 698 C C . LEU A 1 87 ? -21.754 12.804 21.126 1.00 87.69 87 LEU A C 1
ATOM 700 O O . LEU A 1 87 ? -21.714 12.524 22.322 1.00 87.69 87 LEU A O 1
ATOM 704 N N . LEU A 1 88 ? -21.198 12.019 20.198 1.00 86.50 88 LEU A N 1
ATOM 705 C CA . LEU A 1 88 ? -20.485 10.775 20.509 1.00 86.50 88 LEU A CA 1
ATOM 706 C C . LEU A 1 88 ? -19.224 11.043 21.335 1.00 86.50 88 LEU A C 1
ATOM 708 O O . LEU A 1 88 ? -18.940 10.317 22.284 1.00 86.50 88 LEU A O 1
ATOM 712 N N . THR A 1 89 ? -18.497 12.118 21.031 1.00 87.75 89 THR A N 1
ATOM 713 C CA . THR A 1 89 ? -17.311 12.518 21.802 1.00 87.75 89 THR A CA 1
ATOM 714 C C . THR A 1 89 ? -17.689 12.913 23.231 1.00 87.75 89 THR A C 1
ATOM 716 O O . THR A 1 89 ? -16.994 12.549 24.179 1.00 87.75 89 THR A O 1
ATOM 719 N N . THR A 1 90 ? -18.805 13.623 23.403 1.00 93.00 90 THR A N 1
ATOM 720 C CA . THR A 1 90 ? -19.340 13.995 24.721 1.00 93.00 90 THR A CA 1
ATOM 721 C C . THR A 1 90 ? -19.820 12.762 25.488 1.00 93.00 90 THR A C 1
ATOM 723 O O . THR A 1 90 ? -19.416 12.559 26.630 1.00 93.00 90 THR A O 1
ATOM 726 N N . ARG A 1 91 ? -20.579 11.875 24.832 1.00 94.94 91 ARG A N 1
ATOM 727 C CA . ARG A 1 91 ? -21.058 10.604 25.394 1.00 94.94 91 ARG A CA 1
ATOM 728 C C . ARG A 1 91 ? -19.908 9.717 25.876 1.00 94.94 91 ARG A C 1
ATOM 730 O O . ARG A 1 91 ? -19.997 9.141 26.953 1.00 94.94 91 ARG A O 1
ATOM 737 N N . ASN A 1 92 ? -18.824 9.624 25.107 1.00 90.81 92 ASN A N 1
ATOM 738 C CA . ASN A 1 92 ? -17.657 8.822 25.478 1.00 90.81 92 ASN A CA 1
ATOM 739 C C . ASN A 1 92 ? -16.952 9.374 26.724 1.00 90.81 92 ASN A C 1
ATOM 741 O O . ASN A 1 92 ? -16.583 8.599 27.600 1.00 90.81 92 ASN A O 1
ATOM 745 N N . LYS A 1 93 ? -16.837 10.702 26.851 1.00 95.06 93 LYS A N 1
ATOM 746 C CA . LYS A 1 93 ? -16.299 11.341 28.064 1.00 95.06 93 LYS A CA 1
ATOM 747 C C . LYS A 1 93 ? -17.197 11.109 29.282 1.00 95.06 93 LYS A C 1
ATOM 749 O O . LYS A 1 93 ? -16.699 10.850 30.371 1.00 95.06 93 LYS A O 1
ATOM 754 N N . GLU A 1 94 ? -18.518 11.184 29.115 1.00 94.25 94 GLU A N 1
ATOM 755 C CA . GLU A 1 94 ? -19.471 10.870 30.191 1.00 94.25 94 GLU A CA 1
ATOM 756 C C . GLU A 1 94 ? -19.361 9.413 30.650 1.00 94.25 94 GLU A C 1
ATOM 758 O O . GLU A 1 94 ? -19.413 9.139 31.848 1.00 94.25 94 GLU A O 1
ATOM 763 N N . LEU A 1 95 ? -19.212 8.479 29.706 1.00 94.56 95 LEU A N 1
ATOM 764 C CA . LEU A 1 95 ? -19.045 7.060 30.012 1.00 94.56 95 LEU A CA 1
ATOM 765 C C . LEU A 1 95 ? -17.735 6.792 30.755 1.00 94.56 95 LEU A C 1
ATOM 767 O O . LEU A 1 95 ? -17.762 6.066 31.741 1.00 94.56 95 LEU A O 1
ATOM 771 N N . GLU A 1 96 ? -16.635 7.434 30.358 1.00 94.62 96 GLU A N 1
ATOM 772 C CA . GLU A 1 96 ? -15.348 7.347 31.061 1.00 94.62 96 GLU A CA 1
ATOM 773 C C . GLU A 1 96 ? -15.461 7.836 32.515 1.00 94.62 96 GLU A C 1
ATOM 775 O O . GLU A 1 96 ? -14.994 7.184 33.449 1.00 94.62 96 GLU A O 1
ATOM 780 N N . VAL A 1 97 ? -16.148 8.962 32.744 1.00 94.50 97 VAL A N 1
ATOM 781 C CA . VAL A 1 97 ? -16.414 9.455 34.106 1.00 94.50 97 VAL A CA 1
ATOM 782 C C . VAL A 1 97 ? -17.285 8.472 34.888 1.00 94.50 97 VAL A C 1
ATOM 784 O O . VAL A 1 97 ? -17.020 8.223 36.064 1.00 94.50 97 VAL A O 1
ATOM 787 N N . LYS A 1 98 ? -18.311 7.898 34.252 1.00 94.94 98 LYS A N 1
ATOM 788 C CA . LYS A 1 98 ? -19.207 6.935 34.897 1.00 94.94 98 LYS A CA 1
ATOM 789 C C . LYS A 1 98 ? -18.465 5.667 35.321 1.00 94.94 98 LYS A C 1
ATOM 791 O O . LYS A 1 98 ? -18.644 5.231 36.454 1.00 94.94 98 LYS A O 1
ATOM 796 N N . GLU A 1 99 ? -17.623 5.120 34.450 1.00 93.38 99 GLU A N 1
ATOM 797 C CA . GLU A 1 99 ? -16.806 3.937 34.731 1.00 93.38 99 GLU A CA 1
ATOM 798 C C . GLU A 1 99 ? -15.845 4.191 35.901 1.00 93.38 99 GLU A C 1
ATOM 800 O O . GLU A 1 99 ? -15.755 3.382 36.823 1.00 93.38 99 GLU A O 1
ATOM 805 N N . ASN A 1 100 ? -15.212 5.368 35.942 1.00 94.44 100 ASN A N 1
ATOM 806 C CA . ASN A 1 100 ? -14.349 5.760 37.058 1.00 94.44 100 ASN A CA 1
ATOM 807 C C . ASN A 1 100 ? -15.110 5.872 38.392 1.00 94.44 100 ASN A C 1
ATOM 809 O O . ASN A 1 100 ? -14.593 5.466 39.435 1.00 94.44 100 ASN A O 1
ATOM 813 N N . ILE A 1 101 ? -16.332 6.417 38.379 1.00 95.50 101 ILE A N 1
ATOM 814 C CA . ILE A 1 101 ? -17.178 6.494 39.580 1.00 95.50 101 ILE A CA 1
ATOM 815 C C . ILE A 1 101 ? -17.579 5.091 40.039 1.00 95.50 101 ILE A C 1
ATOM 817 O O . ILE A 1 101 ? -17.492 4.799 41.228 1.00 95.50 101 ILE A O 1
ATOM 821 N N . GLU A 1 102 ? -17.998 4.227 39.117 1.00 94.44 102 GLU A N 1
ATOM 822 C CA . GLU A 1 102 ? -18.386 2.847 39.418 1.00 94.44 102 GLU A CA 1
ATOM 823 C C . GLU A 1 102 ? -17.218 2.062 40.027 1.00 94.44 102 GLU A C 1
ATOM 825 O O . GLU A 1 102 ? -17.370 1.453 41.084 1.00 94.44 102 GLU A O 1
ATOM 830 N N . PHE A 1 103 ? -16.020 2.190 39.451 1.00 95.44 103 PHE A N 1
ATOM 831 C CA . PHE A 1 103 ? -14.795 1.608 39.998 1.00 95.44 103 PHE A CA 1
ATOM 832 C C . PHE A 1 103 ? -14.480 2.107 41.418 1.00 95.44 103 PHE A C 1
ATOM 834 O O . PHE A 1 103 ? -14.114 1.326 42.303 1.00 95.44 103 PHE A O 1
ATOM 841 N N . LEU A 1 104 ? -14.633 3.412 41.664 1.00 95.12 104 LEU A N 1
ATOM 842 C CA . LEU A 1 104 ? -14.398 3.994 42.984 1.00 95.12 104 LEU A CA 1
ATOM 843 C C . LEU A 1 104 ? -15.431 3.507 44.010 1.00 95.12 104 LEU A C 1
ATOM 845 O O . LEU A 1 104 ? -15.075 3.233 45.157 1.00 95.12 104 LEU A O 1
ATOM 849 N N . LEU A 1 105 ? -16.699 3.388 43.611 1.00 94.69 105 LEU A N 1
ATOM 850 C CA . LEU A 1 105 ? -17.761 2.855 44.463 1.00 94.69 105 LEU A CA 1
ATOM 851 C C . LEU A 1 105 ? -17.501 1.392 44.824 1.00 94.69 105 LEU A C 1
ATOM 853 O O . LEU A 1 105 ? -17.569 1.058 46.003 1.00 94.69 105 LEU A O 1
ATOM 857 N N . GLU A 1 106 ? -17.130 0.555 43.854 1.00 94.06 106 GLU A N 1
ATOM 858 C CA . GLU A 1 106 ? -16.795 -0.856 44.085 1.00 94.06 106 GLU A CA 1
ATOM 859 C C . GLU A 1 106 ? -15.613 -0.999 45.055 1.00 94.06 106 GLU A C 1
ATOM 861 O O . GLU A 1 106 ? -15.658 -1.762 46.022 1.00 94.06 106 GLU A O 1
ATOM 866 N N . THR A 1 107 ? -14.576 -0.181 44.858 1.00 93.06 107 THR A N 1
ATOM 867 C CA . THR A 1 107 ? -13.409 -0.147 45.749 1.00 93.06 107 THR A CA 1
ATOM 868 C C . THR A 1 107 ? -13.814 0.236 47.174 1.00 93.06 107 THR A C 1
ATOM 870 O O . THR A 1 107 ? -13.433 -0.438 48.131 1.00 93.06 107 THR A O 1
ATOM 873 N N . ASN A 1 108 ? -14.620 1.288 47.334 1.00 95.81 108 ASN A N 1
ATOM 874 C CA . ASN A 1 108 ? -15.091 1.726 48.648 1.00 95.81 108 ASN A CA 1
ATOM 875 C C . ASN A 1 108 ? -15.994 0.685 49.324 1.00 95.81 108 ASN A C 1
ATOM 877 O O . ASN A 1 108 ? -15.879 0.480 50.531 1.00 95.81 108 ASN A O 1
ATOM 881 N N . LEU A 1 109 ? -16.866 0.007 48.572 1.00 95.44 109 LEU A N 1
ATOM 882 C CA . LEU A 1 109 ? -17.706 -1.070 49.099 1.00 95.44 109 LEU A CA 1
ATOM 883 C C . LEU A 1 109 ? -16.855 -2.226 49.629 1.00 95.44 109 LEU A C 1
ATOM 885 O O . LEU A 1 109 ? -17.081 -2.676 50.752 1.00 95.44 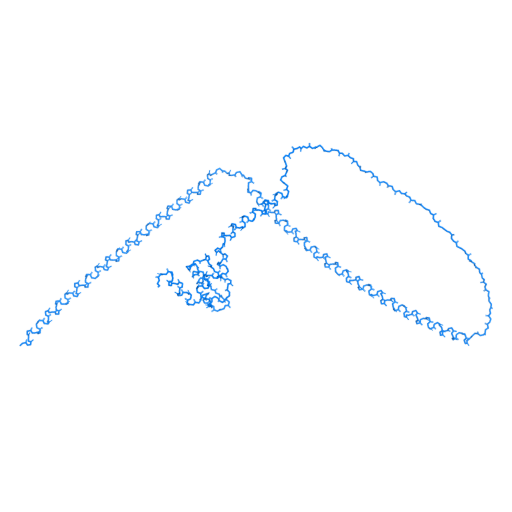109 LEU A O 1
ATOM 889 N N . SER A 1 110 ? -15.833 -2.643 48.878 1.00 94.94 110 SER A N 1
ATOM 890 C CA . SER A 1 110 ? -14.894 -3.678 49.319 1.00 94.94 110 SER A CA 1
ATOM 891 C C . SER A 1 110 ? -14.141 -3.278 50.595 1.00 94.94 110 SER A C 1
ATOM 893 O O . SER A 1 110 ? -14.010 -4.087 51.519 1.00 94.94 110 SER A O 1
ATOM 895 N N . VAL A 1 111 ? -13.698 -2.018 50.692 1.00 94.88 111 VAL A N 1
ATOM 896 C CA . VAL A 1 111 ? -13.059 -1.485 51.907 1.00 94.88 111 VAL A CA 1
ATOM 897 C C . VAL A 1 111 ? -14.025 -1.542 53.090 1.00 94.88 111 VAL A C 1
ATOM 899 O O . VAL A 1 111 ? -13.685 -2.132 54.116 1.00 94.88 111 VAL A O 1
ATOM 902 N N . LEU A 1 112 ? -15.247 -1.024 52.938 1.00 94.06 112 LEU A N 1
ATOM 903 C CA . LEU A 1 112 ? -16.261 -1.026 53.997 1.00 94.06 112 LEU A CA 1
ATOM 904 C C . LEU A 1 112 ? -16.667 -2.439 54.429 1.00 94.06 112 LEU A C 1
ATOM 906 O O . LEU A 1 112 ? -16.924 -2.678 55.612 1.00 94.06 112 LEU A O 1
ATOM 910 N N . GLU A 1 113 ? -16.731 -3.391 53.499 1.00 93.12 113 GLU A N 1
ATOM 911 C CA . GLU A 1 113 ? -17.003 -4.792 53.811 1.00 93.12 113 GLU A CA 1
ATOM 912 C C . GLU A 1 113 ? -15.859 -5.404 54.633 1.00 93.12 113 GLU A C 1
ATOM 914 O O . GLU A 1 113 ? -16.101 -6.093 55.632 1.00 93.12 113 GLU A O 1
ATOM 919 N N . SER A 1 114 ? -14.609 -5.099 54.272 1.00 91.19 114 SER A N 1
ATOM 920 C CA . SER A 1 114 ? -13.431 -5.540 55.021 1.00 91.19 114 SER A CA 1
ATOM 921 C C . SER A 1 114 ? -13.387 -4.944 56.433 1.00 91.19 114 SER A C 1
ATOM 923 O O . SER A 1 114 ? -13.166 -5.681 57.397 1.00 91.19 114 SER A O 1
ATOM 925 N N . GLU A 1 115 ? -13.698 -3.654 56.588 1.00 92.38 115 GLU A N 1
ATOM 926 C CA . GLU A 1 115 ? -13.771 -2.978 57.887 1.00 92.38 115 GLU A CA 1
ATOM 927 C C . GLU A 1 115 ? -14.893 -3.557 58.754 1.00 92.38 115 GLU A C 1
ATOM 929 O O . GLU A 1 115 ? -14.673 -3.884 59.920 1.00 92.38 115 GLU A O 1
ATOM 934 N N . ASN A 1 116 ? -16.078 -3.790 58.179 1.00 90.56 116 ASN A N 1
ATOM 935 C CA . ASN A 1 116 ? -17.178 -4.460 58.876 1.00 90.56 116 ASN A CA 1
ATOM 936 C C . ASN A 1 116 ? -16.801 -5.875 59.322 1.00 90.56 116 ASN A C 1
ATOM 938 O O . ASN A 1 116 ? -17.172 -6.307 60.417 1.00 90.56 116 ASN A O 1
ATOM 942 N N . LYS A 1 117 ? -16.053 -6.614 58.498 1.00 94.19 117 LYS A N 1
ATOM 943 C CA . LYS A 1 117 ? -15.561 -7.946 58.859 1.00 94.19 117 LYS A CA 1
ATOM 944 C C . LYS A 1 117 ? -14.572 -7.880 60.024 1.00 94.19 117 LYS A C 1
ATOM 946 O O . LYS A 1 117 ? -14.648 -8.728 60.913 1.00 94.19 117 LYS A O 1
ATOM 951 N N . VAL A 1 118 ? -13.686 -6.883 60.049 1.00 91.69 118 VAL A N 1
ATOM 952 C CA . VAL A 1 118 ? -12.752 -6.646 61.163 1.00 91.69 118 VAL A CA 1
ATOM 953 C C . VAL A 1 118 ? -13.506 -6.274 62.439 1.00 91.69 118 VAL A C 1
ATOM 955 O O . VAL A 1 118 ? -13.254 -6.878 63.479 1.00 91.69 118 VAL A O 1
ATOM 958 N N . LEU A 1 119 ? -14.479 -5.362 62.362 1.00 90.19 119 LEU A N 1
ATOM 959 C CA . LEU A 1 119 ? -15.307 -4.971 63.508 1.00 90.19 119 LEU A CA 1
ATOM 960 C C . LEU A 1 119 ? -16.054 -6.174 64.100 1.00 90.19 119 LEU A C 1
ATOM 962 O O . LEU A 1 119 ? -16.003 -6.396 65.307 1.00 90.19 119 LEU A O 1
ATOM 966 N N . ARG A 1 120 ? -16.664 -7.019 63.257 1.00 86.88 120 ARG A N 1
ATOM 967 C CA . ARG A 1 120 ? -17.320 -8.264 63.700 1.00 86.88 120 ARG A CA 1
ATOM 968 C C . ARG A 1 120 ? -16.354 -9.218 64.409 1.00 86.88 120 ARG A C 1
ATOM 970 O O . ARG A 1 120 ? -16.732 -9.825 65.409 1.00 86.88 120 ARG A O 1
ATOM 977 N N . GLN A 1 121 ? -15.120 -9.350 63.917 1.00 88.25 121 GLN A N 1
ATOM 978 C CA . GLN A 1 121 ? -14.090 -10.162 64.577 1.00 88.25 121 GLN A CA 1
ATOM 979 C C . GLN A 1 121 ? -13.668 -9.566 65.928 1.00 88.25 121 GLN A C 1
ATOM 981 O O . GLN A 1 121 ? -13.510 -10.310 66.894 1.00 88.25 121 GLN A O 1
ATOM 986 N N . GLN A 1 122 ? -13.529 -8.241 66.024 1.00 82.19 122 GLN A N 1
ATOM 987 C CA . GLN A 1 122 ? -13.187 -7.560 67.275 1.00 82.19 122 GLN A CA 1
ATOM 988 C C . GLN A 1 122 ? -14.281 -7.714 68.339 1.00 82.19 122 GLN A C 1
ATOM 990 O O . GLN A 1 122 ? -13.954 -8.013 69.484 1.00 82.19 122 GLN A O 1
ATOM 995 N N . THR A 1 123 ? -15.563 -7.583 67.980 1.00 77.88 123 THR A N 1
ATOM 996 C CA . THR A 1 123 ? -16.683 -7.806 68.915 1.00 77.88 123 THR A CA 1
ATOM 997 C C . THR A 1 123 ? -16.700 -9.237 69.448 1.00 77.88 123 THR A C 1
ATOM 999 O O . THR A 1 123 ? -16.879 -9.438 70.646 1.00 77.88 123 THR A O 1
ATOM 1002 N N . LEU A 1 124 ? -16.458 -10.228 68.583 1.00 80.94 124 LEU A N 1
ATOM 1003 C CA . LEU A 1 124 ? -16.413 -11.635 68.986 1.00 80.94 124 LEU A CA 1
ATOM 1004 C C . LEU A 1 124 ? -15.245 -11.925 69.945 1.00 80.94 124 LEU A C 1
ATOM 1006 O O . LEU A 1 124 ? -15.408 -12.644 70.924 1.00 80.94 124 LEU A O 1
ATOM 1010 N N . LEU A 1 125 ? -14.067 -11.345 69.699 1.00 70.81 125 LEU A N 1
ATOM 1011 C CA . LEU A 1 125 ? -12.937 -11.451 70.628 1.00 70.81 125 LEU A CA 1
ATOM 1012 C C . LEU A 1 125 ? -13.210 -10.711 71.949 1.00 70.81 125 LEU A C 1
ATOM 1014 O O . LEU A 1 125 ? -12.839 -11.206 73.013 1.00 70.81 125 LEU A O 1
ATOM 1018 N N . GLY A 1 126 ? -13.894 -9.565 71.893 1.00 71.81 126 GLY A N 1
ATOM 1019 C CA . GLY A 1 126 ? -14.349 -8.816 73.065 1.00 71.81 126 GLY A CA 1
ATOM 1020 C C . GLY A 1 126 ? -15.227 -9.658 73.991 1.00 71.81 126 GLY A C 1
ATOM 1021 O O . GLY A 1 126 ? -14.897 -9.788 75.167 1.00 71.81 126 GLY A O 1
ATOM 1022 N N . SER A 1 127 ? -16.256 -10.321 73.452 1.00 69.25 127 SER A N 1
ATOM 1023 C CA . SER A 1 127 ? -17.155 -11.161 74.255 1.00 69.25 127 SER A CA 1
ATOM 1024 C C . SER A 1 127 ? -16.441 -12.368 74.862 1.00 69.25 127 SER A C 1
ATOM 1026 O O . SER A 1 127 ? -16.673 -12.691 76.015 1.00 69.25 127 SER A O 1
ATOM 1028 N N . THR A 1 128 ? -15.501 -13.004 74.149 1.00 68.88 128 THR A N 1
ATOM 1029 C CA . THR A 1 128 ? -14.742 -14.132 74.729 1.00 68.88 128 THR A CA 1
ATOM 1030 C C . THR A 1 128 ? -13.848 -13.719 75.898 1.00 68.88 128 THR A C 1
ATOM 1032 O O . THR A 1 128 ? -13.629 -14.507 76.817 1.00 68.88 128 THR A O 1
ATOM 1035 N N . ASN A 1 129 ? -13.331 -12.488 75.877 1.00 67.62 129 ASN A N 1
ATOM 1036 C CA . ASN A 1 129 ? -12.545 -11.946 76.979 1.00 67.62 129 ASN A CA 1
ATOM 1037 C C . ASN A 1 129 ? -13.438 -11.544 78.154 1.00 67.62 129 ASN A C 1
ATOM 1039 O O . ASN A 1 129 ? -13.050 -11.770 79.299 1.00 67.62 129 ASN A O 1
ATOM 1043 N N . GLU A 1 130 ? -14.620 -10.997 77.870 1.00 71.19 130 GLU A N 1
ATOM 1044 C CA . GLU A 1 130 ? -15.635 -10.676 78.871 1.00 71.19 130 GLU A CA 1
ATOM 1045 C C . GLU A 1 130 ? -16.129 -11.960 79.555 1.00 71.19 130 GLU A C 1
ATOM 1047 O O . GLU A 1 130 ? -15.948 -12.090 80.761 1.00 71.19 130 GLU A O 1
ATOM 1052 N N . ASP A 1 131 ? -16.520 -12.989 78.797 1.00 71.12 131 ASP A N 1
ATOM 1053 C CA . ASP A 1 131 ? -16.900 -14.319 79.302 1.00 71.12 131 ASP A CA 1
ATOM 1054 C C . ASP A 1 131 ? -15.787 -14.977 80.143 1.00 71.12 131 ASP A C 1
ATOM 1056 O O . ASP A 1 131 ? -16.037 -15.613 81.172 1.00 71.12 131 ASP A O 1
ATOM 1060 N N . LEU A 1 132 ? -14.523 -14.857 79.715 1.00 71.25 132 LEU A N 1
ATOM 1061 C CA . LEU A 1 132 ? -13.375 -15.384 80.458 1.00 71.25 132 LEU A CA 1
ATOM 1062 C C . LEU A 1 132 ? -13.131 -14.596 81.755 1.00 71.25 132 LEU A C 1
ATOM 1064 O O . LEU A 1 132 ? -12.717 -15.177 82.763 1.00 71.25 132 LEU A O 1
ATOM 1068 N N . SER A 1 133 ? -13.370 -13.285 81.731 1.00 72.38 133 SER A N 1
ATOM 1069 C CA . SER A 1 133 ? -13.244 -12.411 82.896 1.00 72.38 133 SER A CA 1
ATOM 1070 C C . SER A 1 133 ? -14.383 -12.620 83.896 1.00 72.38 133 SER A C 1
ATOM 1072 O O . SER A 1 133 ? -14.102 -12.760 85.084 1.00 72.38 133 SER A O 1
ATOM 1074 N N . GLU A 1 134 ? -15.621 -12.785 83.430 1.00 74.88 134 GLU A N 1
ATOM 1075 C CA . GLU A 1 134 ? -16.787 -13.118 84.249 1.00 74.88 134 GLU A CA 1
ATOM 1076 C C . GLU A 1 134 ? -16.592 -14.467 84.939 1.00 74.88 134 GLU A C 1
ATOM 1078 O O . GLU A 1 134 ? -16.723 -14.560 86.156 1.00 74.88 134 GLU A O 1
ATOM 1083 N N . ARG A 1 135 ? -16.144 -15.499 84.210 1.00 75.06 135 ARG A N 1
ATOM 1084 C CA . ARG A 1 135 ? -15.810 -16.805 84.811 1.00 75.06 135 ARG A CA 1
ATOM 1085 C C . ARG A 1 135 ? -14.719 -16.707 85.876 1.00 75.06 135 ARG A C 1
ATOM 1087 O O . ARG A 1 135 ? -14.774 -17.403 86.892 1.00 75.06 135 ARG A O 1
ATOM 1094 N N . LYS A 1 136 ? -13.704 -15.864 85.663 1.00 84.06 136 LYS A N 1
ATOM 1095 C CA . LYS A 1 136 ? -12.668 -15.606 86.674 1.00 84.06 136 LYS A CA 1
ATOM 1096 C C . LYS A 1 136 ? -13.246 -14.914 87.906 1.00 84.06 136 LYS A C 1
ATOM 1098 O O . LYS A 1 136 ? -12.884 -15.299 89.013 1.00 84.06 136 LYS A O 1
ATOM 1103 N N . ILE A 1 137 ? -14.143 -13.948 87.722 1.00 79.94 137 ILE A N 1
ATOM 1104 C CA . ILE A 1 137 ? -14.832 -13.248 88.813 1.00 79.94 137 ILE A CA 1
ATOM 1105 C C . ILE A 1 137 ? -15.682 -14.233 89.613 1.00 79.94 137 ILE A C 1
ATOM 1107 O O . ILE A 1 137 ? -15.472 -14.341 90.815 1.00 79.94 137 ILE A O 1
ATOM 1111 N N . THR A 1 138 ? -16.514 -15.054 88.965 1.00 76.81 138 THR A N 1
ATOM 1112 C CA . THR A 1 138 ? -17.334 -16.056 89.669 1.00 76.81 138 THR A CA 1
ATOM 1113 C C . THR A 1 138 ? -16.485 -17.067 90.441 1.00 76.81 138 THR A C 1
ATOM 1115 O O . THR A 1 138 ? -16.870 -17.531 91.511 1.00 76.81 138 THR A O 1
ATOM 1118 N N . THR A 1 139 ? -15.302 -17.405 89.916 1.00 79.44 139 THR A N 1
ATOM 1119 C CA . THR A 1 139 ? -14.362 -18.300 90.608 1.00 79.44 139 THR A CA 1
ATOM 1120 C C . THR A 1 139 ? -13.790 -17.624 91.860 1.00 79.44 139 THR A C 1
ATOM 1122 O O . THR A 1 139 ? -13.811 -18.205 92.940 1.00 79.44 139 THR A O 1
ATOM 1125 N N . LEU A 1 140 ? -13.337 -16.372 91.738 1.00 82.06 140 LEU A N 1
ATOM 1126 C CA . LEU A 1 140 ? -12.788 -15.598 92.855 1.00 82.06 140 LEU A CA 1
ATOM 1127 C C . LEU A 1 140 ? -13.840 -15.242 93.917 1.00 82.06 140 LEU A C 1
ATOM 1129 O O . LEU A 1 140 ? -13.505 -15.157 95.096 1.00 82.06 140 LEU A O 1
ATOM 1133 N N . GLU A 1 141 ? -15.093 -15.025 93.521 1.00 82.50 141 GLU A N 1
ATOM 1134 C CA . GLU A 1 141 ? -16.218 -14.788 94.432 1.00 82.50 141 GLU A CA 1
ATOM 1135 C C . GLU A 1 141 ? -16.533 -16.036 95.257 1.00 82.50 141 GLU A C 1
ATOM 1137 O O . GLU A 1 141 ? -16.619 -15.941 96.479 1.00 82.50 141 GLU A O 1
ATOM 1142 N N . SER A 1 142 ? -16.584 -17.217 94.628 1.00 80.56 142 SER A N 1
ATOM 1143 C CA . SER A 1 142 ? -16.761 -18.486 95.346 1.00 80.56 142 SER A CA 1
ATOM 1144 C C . SER A 1 142 ? -15.626 -18.754 96.344 1.00 80.56 142 SER A C 1
ATOM 1146 O O . SER A 1 142 ? -15.879 -19.240 97.448 1.00 80.56 142 SER A O 1
ATOM 1148 N N . ASP A 1 143 ? -14.382 -18.425 95.989 1.00 79.81 143 ASP A N 1
ATOM 1149 C CA . ASP A 1 143 ? -13.237 -18.542 96.901 1.00 79.81 143 ASP A CA 1
ATOM 1150 C C . ASP A 1 143 ? -13.332 -17.534 98.065 1.00 79.81 143 ASP A C 1
ATOM 1152 O O . ASP A 1 143 ? -13.024 -17.867 99.212 1.00 79.81 143 ASP A O 1
ATOM 1156 N N . ASN A 1 144 ? -13.814 -16.313 97.809 1.00 73.06 144 ASN A N 1
ATOM 1157 C CA . ASN A 1 144 ? -14.059 -15.299 98.842 1.00 73.06 144 ASN A CA 1
ATOM 1158 C C . ASN A 1 144 ? -15.201 -15.678 99.792 1.00 73.06 144 ASN A C 1
ATOM 1160 O O . ASN A 1 144 ? -15.100 -15.443 100.997 1.00 73.06 144 ASN A O 1
ATOM 1164 N N . ASP A 1 145 ? -16.274 -16.274 99.279 1.00 79.12 145 ASP A N 1
ATOM 1165 C CA . ASP A 1 145 ? -17.383 -16.774 100.091 1.00 79.12 145 ASP A CA 1
ATOM 1166 C C . ASP A 1 145 ? -16.950 -17.954 100.962 1.00 79.12 145 ASP A C 1
ATOM 1168 O O . ASP A 1 145 ? -17.338 -18.038 102.130 1.00 79.12 145 ASP A O 1
ATOM 1172 N N . LEU A 1 146 ? -16.070 -18.823 100.451 1.00 78.81 146 LEU A N 1
ATOM 1173 C CA . LEU A 1 146 ? -15.445 -19.875 101.249 1.00 78.81 146 LEU A CA 1
ATOM 1174 C C . LEU A 1 146 ? -14.619 -19.280 102.403 1.00 78.81 146 LEU A C 1
ATOM 1176 O O . LEU A 1 146 ? -14.730 -19.735 103.543 1.00 78.81 146 LEU A O 1
ATOM 1180 N N . LEU A 1 147 ? -13.838 -18.228 102.131 1.00 72.38 147 LEU A N 1
ATOM 1181 C CA . LEU A 1 147 ? -13.063 -17.506 103.147 1.00 72.38 147 LEU A CA 1
ATOM 1182 C C . LEU A 1 147 ? -13.963 -16.777 104.161 1.00 72.38 147 LEU A C 1
ATOM 1184 O O . LEU A 1 147 ? -13.670 -16.778 105.357 1.00 72.38 147 LEU A O 1
ATOM 1188 N N . ARG A 1 148 ? -15.090 -16.203 103.723 1.00 65.06 148 ARG A N 1
ATOM 1189 C CA . ARG A 1 148 ? -16.086 -15.563 104.600 1.00 65.06 148 ARG A CA 1
ATOM 1190 C C . ARG A 1 148 ? -16.835 -16.561 105.477 1.00 65.06 148 ARG A C 1
ATOM 1192 O O . ARG A 1 148 ? -17.057 -16.269 106.651 1.00 65.06 148 ARG A O 1
ATOM 1199 N N . ASN A 1 149 ? -17.184 -17.734 104.953 1.00 59.81 149 ASN A N 1
ATOM 1200 C CA . ASN A 1 149 ? -17.830 -18.801 105.723 1.00 59.81 149 ASN A CA 1
ATOM 1201 C C . ASN A 1 149 ? -16.885 -19.463 106.730 1.00 59.81 149 ASN A C 1
ATOM 1203 O O . ASN A 1 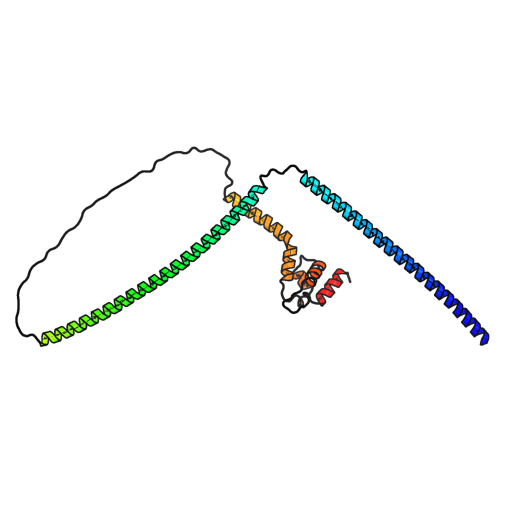149 ? -17.345 -19.983 107.743 1.00 59.81 149 ASN A O 1
ATOM 1207 N N . GLN A 1 150 ? -15.571 -19.378 106.523 1.00 59.78 150 GLN A N 1
ATOM 1208 C CA . GLN A 1 150 ? -14.602 -19.692 107.575 1.00 59.78 150 GLN A CA 1
ATOM 1209 C C . GLN A 1 150 ? -14.552 -18.624 108.687 1.00 59.78 150 GLN A C 1
ATOM 1211 O O . GLN A 1 150 ? -14.014 -18.902 109.756 1.00 59.78 150 GLN A O 1
ATOM 1216 N N . GLN A 1 151 ? -15.115 -17.423 108.479 1.00 55.84 151 GLN A N 1
ATOM 1217 C CA . GLN A 1 151 ? -14.979 -16.270 109.383 1.00 55.84 151 GLN A CA 1
ATOM 1218 C C . GLN A 1 151 ? -16.276 -15.768 110.058 1.00 55.84 151 GLN A C 1
ATOM 1220 O O . GLN A 1 151 ? -16.198 -14.795 110.808 1.00 55.84 151 GLN A O 1
ATOM 1225 N N . LYS A 1 152 ? -17.456 -16.387 109.877 1.00 46.25 152 LYS A N 1
ATOM 1226 C CA . LYS A 1 152 ? -18.699 -15.921 110.541 1.00 46.25 152 LYS A CA 1
ATOM 1227 C C . LYS A 1 152 ? -19.601 -17.027 111.109 1.00 46.25 152 LYS A C 1
ATOM 1229 O O . LYS A 1 152 ? -20.549 -17.476 110.474 1.00 46.25 152 LYS A O 1
ATOM 1234 N N . THR A 1 153 ? -19.375 -17.345 112.382 1.00 40.59 153 THR A N 1
ATOM 1235 C CA . THR A 1 153 ? -20.431 -17.592 113.377 1.00 40.59 153 THR A CA 1
ATOM 1236 C C . THR A 1 153 ? -20.731 -16.263 114.083 1.00 40.59 153 THR A C 1
ATOM 1238 O O . THR A 1 153 ? -19.885 -15.807 114.843 1.00 40.59 153 THR A O 1
ATOM 1241 N N . ASP A 1 154 ? -21.847 -15.599 113.755 1.00 32.69 154 ASP A N 1
ATOM 1242 C CA . ASP A 1 154 ? -22.748 -14.877 114.687 1.00 32.69 154 ASP A CA 1
ATOM 1243 C C . ASP A 1 154 ? -23.644 -13.815 113.999 1.00 32.69 154 ASP A C 1
ATOM 1245 O O . ASP A 1 154 ? -23.172 -12.886 113.341 1.00 32.69 154 ASP A O 1
ATOM 1249 N N . CYS A 1 155 ? -24.946 -13.979 114.278 1.00 27.19 155 CYS A N 1
ATOM 1250 C CA . CYS A 1 155 ? -26.078 -13.036 114.340 1.00 27.19 155 CYS A CA 1
ATOM 1251 C C . CYS A 1 155 ? -26.725 -12.392 113.079 1.00 27.19 155 CYS A C 1
ATOM 1253 O O . CYS A 1 155 ? -26.087 -11.892 112.158 1.00 27.19 155 CYS A O 1
ATOM 1255 N N . GLN A 1 156 ? -28.068 -12.408 113.138 1.00 33.09 156 GLN A N 1
ATOM 1256 C CA . GLN A 1 156 ? -29.172 -12.010 112.228 1.00 33.09 156 GLN A CA 1
ATOM 1257 C C . GLN A 1 156 ? -29.877 -10.695 112.713 1.00 33.09 156 GLN A C 1
ATOM 1259 O O . GLN A 1 156 ? -29.429 -10.188 113.742 1.00 33.09 156 GLN A O 1
ATOM 1264 N N . PRO A 1 157 ? -31.080 -10.245 112.231 1.00 58.88 157 PRO A N 1
ATOM 1265 C CA . PRO A 1 157 ? -31.699 -10.064 110.881 1.00 58.88 157 PRO A CA 1
ATOM 1266 C C . PRO A 1 157 ? -32.457 -8.684 110.724 1.00 58.88 157 PRO A C 1
ATOM 1268 O O . PRO A 1 157 ? -32.213 -7.788 111.528 1.00 58.88 157 PRO A O 1
ATOM 1271 N N . ILE A 1 158 ? -33.433 -8.590 109.772 1.00 29.17 158 ILE A N 1
ATOM 1272 C CA . ILE A 1 158 ? -34.620 -7.666 109.593 1.00 29.17 158 ILE A CA 1
ATOM 1273 C C . ILE A 1 158 ? -34.500 -6.744 108.336 1.00 29.17 158 ILE A C 1
ATOM 1275 O O . ILE A 1 158 ? -33.428 -6.187 108.138 1.00 29.17 158 ILE A O 1
ATOM 1279 N N . ASP A 1 159 ? -35.459 -6.487 107.416 1.00 28.84 159 ASP A N 1
ATOM 1280 C CA . ASP A 1 159 ? -36.886 -6.825 107.152 1.00 28.84 159 ASP A CA 1
ATOM 1281 C C . ASP A 1 159 ? -37.198 -6.727 105.625 1.00 28.84 159 ASP A C 1
ATOM 1283 O O . ASP A 1 159 ? -36.345 -6.322 104.838 1.00 28.84 159 ASP A O 1
ATOM 1287 N N . SER A 1 160 ? -38.438 -7.044 105.238 1.00 28.98 160 SER A N 1
ATOM 1288 C CA . SER A 1 160 ? -38.957 -7.419 103.911 1.00 28.98 160 SER A CA 1
ATOM 1289 C C . SER A 1 160 ? -39.866 -6.370 103.217 1.00 28.98 160 SER A C 1
ATOM 1291 O O . SER A 1 160 ? -40.199 -5.342 103.799 1.00 28.98 160 SER A O 1
ATOM 1293 N N . SER A 1 161 ? -40.363 -6.760 102.023 1.00 31.27 161 SER A N 1
ATOM 1294 C CA . SER A 1 161 ? -41.540 -6.278 101.242 1.00 31.27 161 SER A CA 1
ATOM 1295 C C . SER A 1 161 ? -41.318 -5.159 100.196 1.00 31.27 161 SER A C 1
ATOM 1297 O O . SER A 1 161 ? -40.591 -4.212 100.447 1.00 31.27 161 SER A O 1
ATOM 1299 N N . GLU A 1 162 ? -41.916 -5.150 98.990 1.00 30.50 162 GLU A N 1
ATOM 1300 C CA . GLU A 1 162 ? -42.860 -6.051 98.290 1.00 30.50 162 GLU A CA 1
ATOM 1301 C C . GLU A 1 162 ? -42.957 -5.686 96.780 1.00 30.50 162 GLU A C 1
ATOM 1303 O O . GLU A 1 162 ? -42.415 -4.679 96.331 1.00 30.50 162 GLU A O 1
ATOM 1308 N N . VAL A 1 163 ? -43.662 -6.525 96.013 1.00 33.97 163 VAL A N 1
ATOM 1309 C CA . VAL A 1 163 ? -43.811 -6.638 94.540 1.00 33.97 163 VAL A CA 1
ATOM 1310 C C . VAL A 1 163 ? -45.081 -5.877 94.038 1.00 33.97 163 VAL A C 1
ATOM 1312 O O . VAL A 1 163 ? -45.946 -5.591 94.857 1.00 33.97 163 VAL A O 1
ATOM 1315 N N . ILE A 1 164 ? -45.268 -5.488 92.749 1.00 29.11 164 ILE A N 1
ATOM 1316 C CA . ILE A 1 164 ? -46.195 -6.095 91.730 1.00 29.11 164 ILE A CA 1
ATOM 1317 C C . ILE A 1 164 ? -46.289 -5.257 90.397 1.00 29.11 164 ILE A C 1
ATOM 1319 O O . ILE A 1 164 ? -46.074 -4.052 90.385 1.00 29.11 164 ILE A O 1
ATOM 1323 N N . LYS A 1 165 ? -46.608 -5.996 89.306 1.00 33.34 165 LYS A N 1
ATOM 1324 C CA . LYS A 1 165 ? -46.661 -5.920 87.800 1.00 33.34 165 LYS A CA 1
ATOM 1325 C C . LYS A 1 165 ? -47.667 -4.939 87.047 1.00 33.34 165 LYS A C 1
ATOM 1327 O O . LYS A 1 165 ? -48.310 -4.161 87.736 1.00 33.34 165 LYS A O 1
ATOM 1332 N N . PRO A 1 166 ? -47.831 -4.954 85.669 1.00 57.97 166 PRO A N 1
ATOM 1333 C CA . PRO A 1 166 ? -48.152 -3.832 84.729 1.00 57.97 166 PRO A CA 1
ATOM 1334 C C . PRO A 1 166 ? -49.584 -3.895 84.092 1.00 57.97 166 PRO A C 1
ATOM 1336 O O . PRO A 1 166 ? -50.384 -4.688 84.593 1.00 57.97 166 PRO A O 1
ATOM 1339 N N . PRO A 1 167 ? -49.970 -3.103 83.042 1.00 38.66 167 PRO A N 1
ATOM 1340 C CA . PRO A 1 167 ? -50.075 -3.619 81.641 1.00 38.66 167 PRO A CA 1
ATOM 1341 C C . PRO A 1 167 ? -50.040 -2.551 80.481 1.00 38.66 167 PRO A C 1
ATOM 1343 O O . PRO A 1 167 ? -49.586 -1.428 80.672 1.00 38.66 167 PRO A O 1
ATOM 1346 N N . SER A 1 168 ? -50.476 -2.961 79.274 1.00 36.41 168 SER A N 1
ATOM 1347 C CA . SER A 1 168 ? -50.243 -2.500 77.884 1.00 36.41 168 SER A CA 1
ATOM 1348 C C . SER A 1 168 ? -51.359 -1.680 77.170 1.00 36.41 168 SER A C 1
ATOM 1350 O O . SER A 1 168 ? -52.494 -1.670 77.628 1.00 36.41 168 SER A O 1
ATOM 1352 N N . GLU A 1 169 ? -50.996 -1.145 75.979 1.00 31.39 169 GLU A N 1
ATOM 1353 C CA . GLU A 1 169 ? -51.773 -0.798 74.742 1.00 31.39 169 GLU A CA 1
ATOM 1354 C C . GLU A 1 169 ? -52.669 0.471 74.632 1.00 31.39 169 GLU A C 1
ATOM 1356 O O . GLU A 1 169 ? -53.613 0.642 75.397 1.00 31.39 169 GLU A O 1
ATOM 1361 N N . ASN A 1 170 ? -52.406 1.325 73.607 1.00 27.66 170 ASN A N 1
ATOM 1362 C CA . ASN A 1 170 ? -53.342 1.726 72.515 1.00 27.66 170 ASN A CA 1
ATOM 1363 C C . ASN A 1 170 ? -52.805 2.816 71.528 1.00 27.66 170 ASN A C 1
ATOM 1365 O O . ASN A 1 170 ? -52.172 3.781 71.944 1.00 27.66 170 ASN A O 1
ATOM 1369 N N . GLU A 1 171 ? -53.109 2.590 70.233 1.00 33.69 171 GLU A N 1
ATOM 1370 C CA . GLU A 1 171 ? -53.333 3.430 69.013 1.00 33.69 171 GLU A CA 1
ATOM 1371 C C . GLU A 1 171 ? -52.810 4.883 68.828 1.00 33.69 171 GLU A C 1
ATOM 1373 O O . GLU A 1 171 ? -53.003 5.722 69.699 1.00 33.69 171 GLU A O 1
ATOM 1378 N N . LEU A 1 172 ? -52.358 5.228 67.591 1.00 29.98 172 LEU A N 1
ATOM 1379 C CA . LEU A 1 172 ? -52.957 6.292 66.728 1.00 29.98 172 LEU A CA 1
ATOM 1380 C C . LEU A 1 172 ? -52.402 6.341 65.269 1.00 29.98 172 LEU A C 1
ATOM 1382 O O . LEU A 1 172 ? -51.259 5.973 65.010 1.00 29.98 172 LEU A O 1
ATOM 1386 N N . VAL A 1 173 ? -53.231 6.853 64.341 1.00 35.44 173 VAL A N 1
ATOM 1387 C CA . VAL A 1 173 ? -53.151 6.932 62.855 1.00 35.44 173 VAL A CA 1
ATOM 1388 C C . VAL A 1 173 ? -53.152 8.395 62.346 1.00 35.44 173 VAL A C 1
ATOM 1390 O O . VAL A 1 173 ? -53.815 9.213 62.978 1.00 35.44 173 VAL A O 1
ATOM 1393 N N . HIS A 1 174 ? -52.544 8.700 61.177 1.00 31.55 174 HIS A N 1
ATOM 1394 C CA . HIS A 1 174 ? -52.926 9.742 60.164 1.00 31.55 174 HIS A CA 1
ATOM 1395 C C . HIS A 1 174 ? -51.886 9.791 59.005 1.00 31.55 174 HIS A C 1
ATOM 1397 O O . HIS A 1 174 ? -50.735 9.465 59.267 1.00 31.55 174 HIS A O 1
ATOM 1403 N N . ASP A 1 175 ? -52.077 10.311 57.777 1.00 30.73 175 ASP A N 1
ATOM 1404 C CA . ASP A 1 175 ? -53.141 10.409 56.742 1.00 30.73 175 ASP A CA 1
ATOM 1405 C C . ASP A 1 175 ? -52.493 11.082 55.473 1.00 30.73 175 ASP A C 1
ATOM 1407 O O . ASP A 1 175 ? -51.396 11.625 55.617 1.00 30.73 175 ASP A O 1
ATOM 1411 N N . GLN A 1 176 ? -53.181 11.140 54.304 1.00 31.50 176 GLN A N 1
ATOM 1412 C CA . GLN A 1 176 ? -52.932 11.935 53.037 1.00 31.50 176 GLN A CA 1
ATOM 1413 C C . GLN A 1 176 ? -52.250 11.250 51.808 1.00 31.50 176 GLN A C 1
ATOM 1415 O O . GLN A 1 176 ? -51.314 10.482 51.979 1.00 31.50 176 GLN A O 1
ATOM 1420 N N . GLN A 1 177 ? -52.514 11.557 50.511 1.00 32.91 177 GLN A N 1
ATOM 1421 C CA . GLN A 1 177 ? -53.669 12.061 49.721 1.00 32.91 177 GLN A CA 1
ATOM 1422 C C . GLN A 1 177 ? -53.367 11.987 48.182 1.00 32.91 177 GLN A C 1
ATOM 1424 O O . GLN A 1 177 ? -52.236 12.209 47.768 1.00 32.91 177 GLN A O 1
ATOM 1429 N N . ALA A 1 178 ? -54.404 11.685 47.376 1.00 31.42 178 ALA A N 1
ATOM 1430 C CA . ALA A 1 178 ? -54.744 11.943 45.945 1.00 31.42 178 ALA A CA 1
ATOM 1431 C C . ALA A 1 178 ? -53.714 12.248 44.808 1.00 31.42 178 ALA A C 1
ATOM 1433 O O . ALA A 1 178 ? -52.909 13.168 44.903 1.00 31.42 178 ALA A O 1
ATOM 1434 N N . ILE A 1 179 ? -53.930 11.632 43.621 1.00 34.41 179 ILE A N 1
ATOM 1435 C CA . ILE A 1 179 ? -53.454 12.102 42.291 1.00 34.41 179 ILE A CA 1
ATOM 1436 C C . ILE A 1 179 ? -54.586 12.045 41.236 1.00 34.41 179 ILE A C 1
ATOM 1438 O O . ILE A 1 179 ? -55.381 11.109 41.192 1.00 34.41 179 ILE A O 1
ATOM 1442 N N . VAL A 1 180 ? -54.628 13.097 40.411 1.00 30.92 180 VAL A N 1
ATOM 1443 C CA . VAL A 1 180 ? -55.628 13.531 39.414 1.00 30.92 180 VAL A CA 1
ATOM 1444 C C . VAL A 1 180 ? -55.456 12.852 38.038 1.00 30.92 180 VAL A C 1
ATOM 1446 O O . VAL A 1 180 ? -54.339 12.576 37.612 1.00 30.92 180 VAL A O 1
ATOM 1449 N N . HIS A 1 181 ? -56.559 12.645 37.304 1.00 33.91 181 HIS A N 1
ATOM 1450 C CA . HIS A 1 181 ? -56.583 12.267 35.879 1.00 33.91 181 HIS A CA 1
ATOM 1451 C C . HIS A 1 181 ? -56.609 13.486 34.938 1.00 33.91 181 HIS A C 1
ATOM 1453 O O . HIS A 1 181 ? -57.351 14.437 35.181 1.00 33.91 181 HIS A O 1
ATOM 1459 N N . GLN A 1 182 ? -55.914 13.390 33.797 1.00 30.78 182 GLN A N 1
ATOM 1460 C CA . GLN A 1 182 ? -56.240 14.123 32.563 1.00 30.78 182 GLN A CA 1
ATOM 1461 C C . GLN A 1 182 ? -56.099 13.213 31.323 1.00 30.78 182 GLN A C 1
ATOM 1463 O O . GLN A 1 182 ? -55.261 12.310 31.343 1.00 30.78 182 GLN A O 1
ATOM 1468 N N . PRO A 1 183 ? -56.891 13.433 30.250 1.00 43.41 183 PRO A N 1
ATOM 1469 C CA . PRO A 1 183 ? -56.808 12.678 29.002 1.00 43.41 183 PRO A CA 1
ATOM 1470 C C . PRO A 1 183 ? -55.996 13.432 27.933 1.00 43.41 183 PRO A C 1
ATOM 1472 O O . PRO A 1 183 ? -56.141 14.645 27.790 1.00 43.41 183 PRO A O 1
ATOM 1475 N N . THR A 1 184 ? -55.226 12.711 27.110 1.00 30.95 184 THR A N 1
ATOM 1476 C CA . THR A 1 184 ? -54.597 13.282 25.905 1.00 30.95 184 THR A CA 1
ATOM 1477 C C . THR A 1 184 ? -54.993 12.494 24.663 1.00 30.95 184 THR A C 1
ATOM 1479 O O . THR A 1 184 ? -54.892 11.270 24.611 1.00 30.95 184 THR A O 1
ATOM 1482 N N . VAL A 1 185 ? -55.478 13.249 23.680 1.00 32.69 185 VAL A N 1
ATOM 1483 C CA . VAL A 1 185 ? -56.008 12.829 22.383 1.00 32.69 185 VAL A CA 1
ATOM 1484 C C . VAL A 1 185 ? -54.892 12.334 21.459 1.00 32.69 185 VAL A C 1
ATOM 1486 O O . VAL A 1 185 ? -53.829 12.941 21.354 1.00 32.69 185 VAL A O 1
ATOM 1489 N N . THR A 1 186 ? -55.171 11.236 20.764 1.00 38.59 186 THR A N 1
ATOM 1490 C CA . THR A 1 186 ? -54.361 10.627 19.705 1.00 38.59 186 THR A CA 1
ATOM 1491 C C . THR A 1 186 ? -54.373 11.459 18.422 1.00 38.59 186 THR A C 1
ATOM 1493 O O . THR A 1 186 ? -55.445 11.795 17.918 1.00 38.59 186 THR A O 1
ATOM 1496 N N . PHE A 1 187 ? -53.197 11.706 17.842 1.00 36.91 187 PHE A N 1
ATOM 1497 C CA . PHE A 1 187 ? -53.049 12.152 16.455 1.00 36.91 187 PHE A CA 1
ATOM 1498 C C . PHE A 1 187 ? -52.236 11.096 15.699 1.00 36.91 187 PHE A C 1
ATOM 1500 O O . PHE A 1 187 ? -51.097 10.808 16.066 1.00 36.91 187 PHE A O 1
ATOM 1507 N N . GLU A 1 188 ? -52.842 10.471 14.688 1.00 51.38 188 GLU A N 1
ATOM 1508 C CA . GLU A 1 188 ? -52.159 9.501 13.836 1.00 51.38 188 GLU A CA 1
ATOM 1509 C C . GLU A 1 188 ? -51.118 10.206 12.965 1.00 51.38 188 GLU A C 1
ATOM 1511 O O . GLU A 1 188 ? -51.453 10.952 12.047 1.00 51.38 188 GLU A O 1
ATOM 1516 N N . LEU A 1 189 ? -49.843 9.936 13.228 1.00 43.66 189 LEU A N 1
ATOM 1517 C CA . LEU A 1 189 ? -48.758 10.189 12.292 1.00 43.66 189 LEU A CA 1
ATOM 1518 C C . LEU A 1 189 ? -47.999 8.877 12.115 1.00 43.66 189 LEU A C 1
ATOM 1520 O O . LEU A 1 189 ? -47.561 8.276 13.092 1.00 43.66 189 LEU A O 1
ATOM 1524 N N . THR A 1 190 ? -47.949 8.431 10.854 1.00 51.38 190 THR A N 1
ATOM 1525 C CA . THR A 1 190 ? -47.008 7.475 10.240 1.00 51.38 190 THR A CA 1
ATOM 1526 C C . THR A 1 190 ? -46.130 6.699 11.215 1.00 51.38 190 THR A C 1
ATOM 1528 O O . THR A 1 190 ? -45.283 7.303 11.869 1.00 51.38 190 THR A O 1
ATOM 1531 N N . LYS A 1 191 ? -46.299 5.363 11.243 1.00 61.41 191 LYS A N 1
ATOM 1532 C CA . LYS A 1 191 ? -45.529 4.424 12.079 1.00 61.41 191 LYS A CA 1
ATOM 1533 C C . LYS A 1 191 ? -44.088 4.919 12.262 1.00 61.41 191 LYS A C 1
ATOM 1535 O O . LYS A 1 191 ? -43.348 4.928 11.275 1.00 61.41 191 LYS A O 1
ATOM 1540 N N . PRO A 1 192 ? -43.699 5.344 13.477 1.00 59.69 192 PRO A N 1
ATOM 1541 C CA . PRO A 1 192 ? -42.333 5.764 13.718 1.00 59.69 192 PRO A CA 1
ATOM 1542 C C . PRO A 1 192 ? -41.435 4.564 13.438 1.00 59.69 192 PRO A C 1
ATOM 1544 O O . PRO A 1 192 ? -41.744 3.455 13.879 1.00 59.69 192 PRO A O 1
ATOM 1547 N N . ILE A 1 193 ? -40.359 4.782 12.678 1.00 60.03 193 ILE A N 1
ATOM 1548 C CA . ILE A 1 193 ? -39.280 3.800 12.543 1.00 60.03 193 ILE A CA 1
ATOM 1549 C C . ILE A 1 193 ? -38.876 3.455 13.971 1.00 60.03 193 ILE A C 1
ATOM 1551 O O . ILE A 1 193 ? -38.418 4.320 14.720 1.00 60.03 193 ILE A O 1
ATOM 1555 N N . THR A 1 194 ? -39.166 2.227 14.394 1.00 74.19 194 THR A N 1
ATOM 1556 C CA . THR A 1 194 ? -38.912 1.848 15.778 1.00 74.19 194 THR A CA 1
ATOM 1557 C C . THR A 1 194 ? -37.410 1.689 15.961 1.00 74.19 194 THR A C 1
ATOM 1559 O O . THR A 1 194 ? -36.692 1.371 15.011 1.00 74.19 194 THR A O 1
ATOM 1562 N N . ALA A 1 195 ? -36.911 1.882 17.184 1.00 65.19 195 ALA A N 1
ATOM 1563 C CA . ALA A 1 195 ? -35.495 1.662 17.492 1.00 65.19 195 ALA A CA 1
ATOM 1564 C C . ALA A 1 195 ? -35.008 0.285 16.998 1.00 65.19 195 ALA A C 1
ATOM 1566 O O . ALA A 1 195 ? -33.894 0.154 16.505 1.00 65.19 195 ALA A O 1
ATOM 1567 N N . LYS A 1 196 ? -35.901 -0.710 17.018 1.00 71.56 196 LYS A N 1
ATOM 1568 C CA . LYS A 1 196 ? -35.660 -2.059 16.511 1.00 71.56 196 LYS A CA 1
ATOM 1569 C C . LYS A 1 196 ? -35.494 -2.126 14.987 1.00 71.56 196 LYS A C 1
ATOM 1571 O O . LYS A 1 196 ? -34.634 -2.857 14.504 1.00 71.56 196 LYS A O 1
ATOM 1576 N N . ASP A 1 197 ? -36.285 -1.365 14.232 1.00 74.81 197 ASP A N 1
ATOM 1577 C CA . ASP A 1 197 ? -36.165 -1.293 12.769 1.00 74.81 197 ASP A CA 1
ATOM 1578 C C . ASP A 1 197 ? -34.848 -0.614 12.361 1.00 74.81 197 ASP A C 1
ATOM 1580 O O . ASP A 1 197 ? -34.185 -1.046 11.414 1.00 74.81 197 ASP A O 1
ATOM 1584 N N . LEU A 1 198 ? -34.432 0.410 13.116 1.00 66.25 198 LEU A N 1
ATOM 1585 C CA . LEU A 1 198 ? -33.157 1.096 12.912 1.00 66.25 198 LEU A CA 1
ATOM 1586 C C . LEU A 1 198 ? -31.965 0.205 13.290 1.00 66.25 198 LEU A C 1
ATOM 1588 O O . LEU A 1 198 ? -31.012 0.121 12.525 1.00 66.25 198 LEU A O 1
ATOM 1592 N N . GLU A 1 199 ? -32.025 -0.517 14.410 1.00 71.38 199 GLU A N 1
ATOM 1593 C CA . GLU A 1 199 ? -30.988 -1.479 14.816 1.00 71.38 199 GLU A CA 1
ATOM 1594 C C . GLU A 1 199 ? -30.814 -2.612 13.800 1.00 71.38 199 GLU A C 1
ATOM 1596 O O . GLU A 1 199 ? -29.686 -3.002 13.481 1.00 71.38 199 GLU A O 1
ATOM 1601 N N . GLN A 1 200 ? -31.917 -3.125 13.250 1.00 75.56 200 GLN A N 1
ATOM 1602 C CA . GLN A 1 200 ? -31.878 -4.160 12.223 1.00 75.56 200 GLN A CA 1
ATOM 1603 C C . GLN A 1 200 ? -31.280 -3.630 10.912 1.00 75.56 200 GLN A C 1
ATOM 1605 O O . GLN A 1 200 ? -30.480 -4.321 10.274 1.00 75.56 200 GLN A O 1
ATOM 1610 N N . TRP A 1 201 ? -31.626 -2.401 10.518 1.00 71.94 201 TRP A N 1
ATOM 1611 C CA . TRP A 1 201 ? -31.034 -1.750 9.351 1.00 71.94 201 TRP A CA 1
ATOM 1612 C C . TRP A 1 201 ? -29.551 -1.428 9.561 1.00 71.94 201 TRP A C 1
ATOM 1614 O O . TRP A 1 201 ? -28.751 -1.701 8.669 1.00 71.94 201 TRP A O 1
ATOM 1624 N N . CYS A 1 202 ? -29.156 -0.943 10.741 1.00 62.28 202 CYS A N 1
ATOM 1625 C CA . CYS A 1 202 ? -27.762 -0.701 11.105 1.00 62.28 202 CYS A CA 1
ATOM 1626 C C . CYS A 1 202 ? -26.958 -1.998 11.104 1.00 62.28 202 CYS A C 1
ATOM 1628 O O . CYS A 1 202 ? -25.906 -2.035 10.489 1.00 62.28 202 CYS A O 1
ATOM 1630 N N . SER A 1 203 ? -27.455 -3.084 11.694 1.00 69.75 203 SER A N 1
ATOM 1631 C CA . SER A 1 203 ? -26.743 -4.372 11.701 1.00 69.75 203 SER A CA 1
ATOM 1632 C C . SER A 1 203 ? -26.537 -4.911 10.284 1.00 69.75 203 SER A C 1
ATOM 1634 O O . SER A 1 203 ? -25.435 -5.315 9.923 1.00 69.75 203 SER A O 1
ATOM 1636 N N . LYS A 1 204 ? -27.576 -4.834 9.443 1.00 71.25 204 LYS A N 1
ATOM 1637 C CA . LYS A 1 204 ? -27.522 -5.277 8.044 1.00 71.25 204 LYS A CA 1
ATOM 1638 C C . LYS A 1 204 ? -26.610 -4.397 7.186 1.00 71.25 204 LYS A C 1
ATOM 1640 O O . LYS A 1 204 ? -25.859 -4.906 6.360 1.00 71.25 204 LYS A O 1
ATOM 1645 N N . THR A 1 205 ? -26.666 -3.083 7.385 1.00 56.56 205 THR A N 1
ATOM 1646 C CA . THR A 1 205 ? -25.821 -2.120 6.669 1.00 56.56 205 THR A CA 1
ATOM 1647 C C . THR A 1 205 ? -24.379 -2.215 7.148 1.00 56.56 205 THR A C 1
ATOM 1649 O O . THR A 1 205 ? -23.488 -2.210 6.318 1.00 56.56 205 THR A O 1
ATOM 1652 N N . ILE A 1 206 ? -24.123 -2.394 8.446 1.00 62.19 206 ILE A N 1
ATOM 1653 C CA . ILE A 1 206 ? -22.784 -2.630 9.000 1.00 62.19 206 ILE A CA 1
ATOM 1654 C C . ILE A 1 206 ? -22.214 -3.933 8.450 1.00 62.19 206 ILE A C 1
ATOM 1656 O O . ILE A 1 206 ? -21.071 -3.933 8.029 1.00 62.19 206 ILE A O 1
ATOM 1660 N N . GLU A 1 207 ? -22.975 -5.020 8.368 1.00 63.97 207 GLU A N 1
ATOM 1661 C CA . GLU A 1 207 ? -22.479 -6.276 7.791 1.00 63.97 207 GLU A CA 1
ATOM 1662 C C . GLU A 1 207 ? -22.133 -6.130 6.296 1.00 63.97 207 GLU A C 1
ATOM 1664 O O . GLU A 1 207 ? -21.083 -6.590 5.848 1.00 63.97 207 GLU A O 1
ATOM 1669 N N . GLN A 1 208 ? -22.954 -5.405 5.529 1.00 64.31 208 GLN A N 1
ATOM 1670 C CA . GLN A 1 208 ? -22.709 -5.141 4.105 1.00 64.31 208 GLN A CA 1
ATOM 1671 C C . GLN A 1 208 ? -21.567 -4.139 3.864 1.00 64.31 208 GLN A C 1
ATOM 1673 O O . GLN A 1 208 ? -20.739 -4.335 2.973 1.00 64.31 208 GLN A O 1
ATOM 1678 N N . LEU A 1 209 ? -21.491 -3.069 4.653 1.00 55.22 209 LEU A N 1
ATOM 1679 C CA . LEU A 1 209 ? -20.489 -2.011 4.520 1.00 55.22 209 LEU A CA 1
ATOM 1680 C C . LEU A 1 209 ? -19.143 -2.450 5.111 1.00 55.22 209 LEU A C 1
ATOM 1682 O O . LEU A 1 209 ? -18.099 -2.216 4.511 1.00 55.22 209 LEU A O 1
ATOM 1686 N N . ALA A 1 210 ? -19.155 -3.145 6.252 1.00 59.81 210 ALA A N 1
ATOM 1687 C CA . ALA A 1 210 ? -17.960 -3.745 6.831 1.00 59.81 210 ALA A CA 1
ATOM 1688 C C . ALA A 1 210 ? -17.460 -4.895 5.961 1.00 59.81 210 ALA A C 1
ATOM 1690 O O . ALA A 1 210 ? -16.260 -4.961 5.741 1.00 59.81 210 ALA A O 1
ATOM 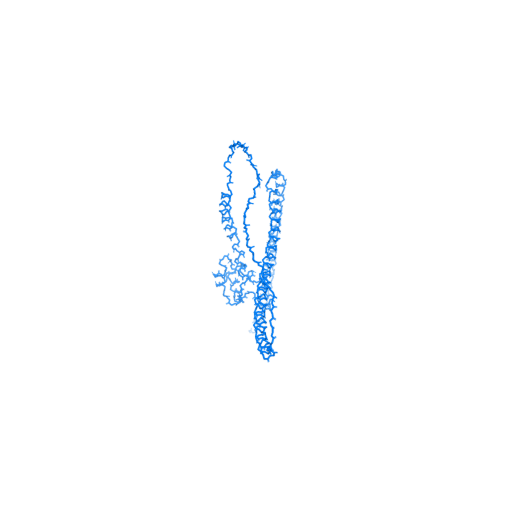1691 N N . GLY A 1 211 ? -18.335 -5.742 5.405 1.00 65.19 211 GLY A N 1
ATOM 1692 C CA . GLY A 1 211 ? -17.937 -6.785 4.454 1.00 65.19 211 GLY A CA 1
ATOM 1693 C C . GLY A 1 211 ? -17.240 -6.207 3.219 1.00 65.19 211 GLY A C 1
ATOM 1694 O O . GLY A 1 211 ? -16.116 -6.597 2.901 1.00 65.19 211 GLY A O 1
ATOM 1695 N N . THR A 1 212 ? -17.846 -5.192 2.592 1.00 68.25 212 THR A N 1
ATOM 1696 C CA . THR A 1 212 ? -17.284 -4.543 1.392 1.00 68.25 212 THR A CA 1
ATOM 1697 C C . THR A 1 212 ? -15.996 -3.766 1.678 1.00 68.25 212 THR A C 1
ATOM 1699 O O . THR A 1 212 ? -15.025 -3.904 0.934 1.00 68.25 212 THR A O 1
ATOM 1702 N N . ALA A 1 213 ? -15.919 -3.000 2.770 1.00 71.31 213 ALA A N 1
ATOM 1703 C CA . ALA A 1 213 ? -14.695 -2.296 3.162 1.00 71.31 213 ALA A CA 1
ATOM 1704 C C . ALA A 1 213 ? -13.573 -3.265 3.588 1.00 71.31 213 ALA A C 1
ATOM 1706 O O . ALA A 1 213 ? -12.397 -3.047 3.288 1.00 71.31 213 ALA A O 1
ATOM 1707 N N . TRP A 1 214 ? -13.919 -4.373 4.245 1.00 75.94 214 TRP A N 1
ATOM 1708 C CA . TRP A 1 214 ? -12.985 -5.423 4.656 1.00 75.94 214 TRP A CA 1
ATOM 1709 C C . TRP A 1 214 ? -12.364 -6.166 3.472 1.00 75.94 214 TRP A C 1
ATOM 1711 O O . TRP A 1 214 ? -11.163 -6.466 3.499 1.00 75.94 214 TRP A O 1
ATOM 1721 N N . GLU A 1 215 ? -13.157 -6.428 2.430 1.00 78.94 215 GLU A N 1
ATOM 1722 C CA . GLU A 1 215 ? -12.693 -6.977 1.153 1.00 78.94 215 GLU A CA 1
ATOM 1723 C C . GLU A 1 215 ? -11.860 -5.963 0.370 1.00 78.94 215 GLU A C 1
ATOM 1725 O O . GLU A 1 215 ? -10.824 -6.321 -0.185 1.00 78.94 215 GLU A O 1
ATOM 1730 N N . GLN A 1 216 ? -12.225 -4.680 0.370 1.00 80.12 216 GLN A N 1
A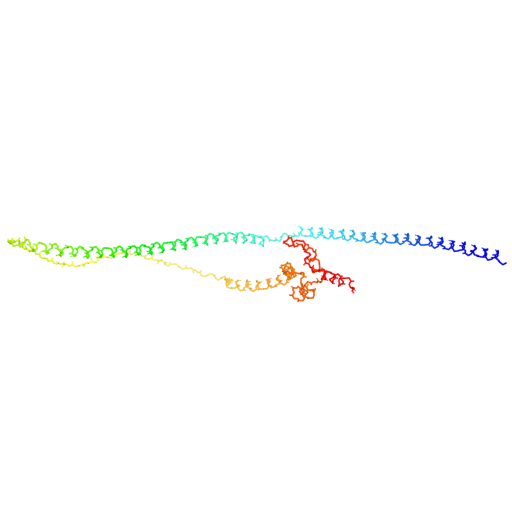TOM 1731 C CA . GLN A 1 216 ? -11.419 -3.640 -0.280 1.00 80.12 216 GLN A CA 1
ATOM 1732 C C . GLN A 1 216 ? -10.044 -3.462 0.385 1.00 80.12 216 GLN A C 1
ATOM 1734 O O . GLN A 1 216 ? -9.033 -3.286 -0.296 1.00 80.12 216 GLN A O 1
ATOM 1739 N N . LEU A 1 217 ? -9.969 -3.584 1.713 1.00 83.00 217 LEU A N 1
ATOM 1740 C CA . LEU A 1 217 ? -8.721 -3.478 2.476 1.00 83.00 217 LEU A CA 1
ATOM 1741 C C . LEU A 1 217 ? -7.896 -4.772 2.501 1.00 83.00 217 LEU A C 1
ATOM 1743 O O . LEU A 1 217 ? -6.852 -4.823 3.160 1.00 83.00 217 LEU A O 1
ATOM 1747 N N . GLN A 1 218 ? -8.309 -5.820 1.783 1.00 82.12 218 GLN A N 1
ATOM 1748 C CA . GLN A 1 218 ? -7.637 -7.117 1.829 1.00 82.12 218 GLN A CA 1
ATOM 1749 C C . GLN A 1 218 ? -6.151 -7.036 1.449 1.00 82.12 218 GLN A C 1
ATOM 1751 O O . GLN A 1 218 ? -5.329 -7.647 2.127 1.00 82.12 218 GLN A O 1
ATOM 1756 N N . HIS A 1 219 ? -5.766 -6.246 0.439 1.00 83.19 219 HIS A N 1
ATOM 1757 C CA . HIS A 1 219 ? -4.359 -6.118 0.033 1.00 83.19 219 HIS A CA 1
ATOM 1758 C C . HIS A 1 219 ? -3.499 -5.494 1.141 1.00 83.19 219 HIS A C 1
ATOM 1760 O O . HIS A 1 219 ? -2.402 -5.973 1.420 1.00 83.19 219 HIS A O 1
ATOM 1766 N N . ILE A 1 220 ? -4.022 -4.468 1.820 1.00 83.75 220 ILE A N 1
ATOM 1767 C CA . ILE A 1 220 ? -3.343 -3.806 2.942 1.00 83.75 220 ILE A CA 1
ATOM 1768 C C . ILE A 1 220 ? -3.248 -4.763 4.131 1.00 83.75 220 ILE A C 1
ATOM 1770 O O . ILE A 1 220 ? -2.185 -4.896 4.728 1.00 83.75 220 ILE A O 1
ATOM 1774 N N . ARG A 1 221 ? -4.320 -5.496 4.445 1.00 84.69 221 ARG A N 1
ATOM 1775 C CA . ARG A 1 221 ? -4.320 -6.485 5.532 1.00 84.69 221 ARG A CA 1
ATOM 1776 C C . ARG A 1 221 ? -3.296 -7.595 5.310 1.00 84.69 221 ARG A C 1
ATOM 1778 O O . ARG A 1 221 ? -2.573 -7.944 6.240 1.00 84.69 221 ARG A O 1
ATOM 1785 N N . HIS A 1 222 ? -3.194 -8.117 4.090 1.00 84.44 222 HIS A N 1
ATOM 1786 C CA . HIS A 1 222 ? -2.177 -9.113 3.748 1.00 84.44 222 HIS A CA 1
ATOM 1787 C C . HIS A 1 222 ? -0.764 -8.516 3.780 1.00 84.44 222 HIS A C 1
ATOM 1789 O O . HIS A 1 222 ? 0.150 -9.173 4.267 1.00 84.44 222 HIS A O 1
ATOM 1795 N N . ALA A 1 223 ? -0.580 -7.257 3.365 1.00 83.38 223 ALA A N 1
ATOM 1796 C CA . ALA A 1 223 ? 0.706 -6.565 3.481 1.00 83.38 223 ALA A CA 1
ATOM 1797 C C . ALA A 1 223 ? 1.125 -6.354 4.945 1.00 83.38 223 ALA A C 1
ATOM 1799 O O . ALA A 1 223 ? 2.282 -6.569 5.293 1.00 83.38 223 ALA A O 1
ATOM 1800 N N . VAL A 1 224 ? 0.194 -5.998 5.831 1.00 83.00 224 VAL A N 1
ATOM 1801 C CA . VAL A 1 224 ? 0.470 -5.879 7.270 1.00 83.00 224 VAL A CA 1
ATOM 1802 C C . VAL A 1 224 ? 0.769 -7.250 7.878 1.00 83.00 224 VAL A C 1
ATOM 1804 O O . VAL A 1 224 ? 1.749 -7.385 8.605 1.00 83.00 224 VAL A O 1
ATOM 1807 N N . LYS A 1 225 ? -0.002 -8.292 7.534 1.00 82.12 225 LYS A N 1
ATOM 1808 C CA . LYS A 1 225 ? 0.260 -9.675 7.973 1.00 82.12 225 LYS A CA 1
ATOM 1809 C C . LYS A 1 225 ? 1.648 -10.152 7.534 1.00 82.12 225 LYS A C 1
ATOM 1811 O O . LYS A 1 225 ? 2.358 -10.767 8.325 1.00 82.12 225 LYS A O 1
ATOM 1816 N N . PHE A 1 226 ? 2.049 -9.818 6.309 1.00 80.94 226 PHE A N 1
ATOM 1817 C CA . PHE A 1 226 ? 3.398 -10.046 5.807 1.00 80.94 226 PHE A CA 1
ATOM 1818 C C . PHE A 1 226 ? 4.445 -9.301 6.636 1.00 80.94 226 PHE A C 1
ATOM 1820 O O . PHE A 1 226 ? 5.405 -9.912 7.084 1.00 80.94 226 PHE A O 1
ATOM 1827 N N . LEU A 1 227 ? 4.258 -8.003 6.888 1.00 78.81 227 LEU A N 1
ATOM 1828 C CA . LEU A 1 227 ? 5.211 -7.171 7.628 1.00 78.81 227 LEU A CA 1
ATOM 1829 C C . LEU A 1 227 ? 5.380 -7.598 9.090 1.00 78.81 227 LEU A C 1
ATOM 1831 O O . LEU A 1 227 ? 6.496 -7.560 9.605 1.00 78.81 227 LEU A O 1
ATOM 1835 N N . VAL A 1 228 ? 4.309 -8.047 9.742 1.00 79.56 228 VAL A N 1
ATOM 1836 C CA . VAL A 1 228 ? 4.323 -8.496 11.144 1.00 79.56 228 VAL A CA 1
ATOM 1837 C C . VAL A 1 228 ? 4.890 -9.915 11.292 1.00 79.56 228 VAL A C 1
ATOM 1839 O O . VAL A 1 228 ? 5.265 -10.321 12.388 1.00 79.56 228 VAL A O 1
ATOM 1842 N N . LEU A 1 229 ? 5.024 -10.672 10.199 1.00 76.31 229 LEU A N 1
ATOM 1843 C CA . LEU A 1 229 ? 5.576 -12.021 10.238 1.00 76.31 229 LEU A CA 1
ATOM 1844 C C . LEU A 1 229 ? 7.020 -12.031 10.772 1.00 76.31 229 LEU A C 1
ATOM 1846 O O . LEU A 1 229 ? 7.913 -11.370 10.227 1.00 76.31 229 LEU A O 1
ATOM 1850 N N . HIS A 1 230 ? 7.257 -12.825 11.815 1.00 66.81 230 HIS A N 1
ATOM 1851 C CA . HIS A 1 230 ? 8.590 -13.092 12.350 1.00 66.81 230 HIS A CA 1
ATOM 1852 C C . HIS A 1 230 ? 9.304 -14.172 11.517 1.00 66.81 230 HIS A C 1
ATOM 1854 O O . HIS A 1 230 ? 8.665 -15.092 11.015 1.00 66.81 230 HIS A O 1
ATOM 1860 N N . GLN A 1 231 ? 10.632 -14.066 11.377 1.00 66.81 231 GLN A N 1
ATOM 1861 C CA . GLN A 1 231 ? 11.485 -15.025 10.642 1.00 66.81 231 GLN A CA 1
ATOM 1862 C C . GLN A 1 231 ? 11.219 -15.137 9.123 1.00 66.81 231 GLN A C 1
ATOM 1864 O O . GLN A 1 231 ? 11.284 -16.215 8.538 1.00 66.81 231 GLN A O 1
ATOM 1869 N N . LYS A 1 232 ? 10.997 -14.002 8.447 1.00 69.94 232 LYS A N 1
ATOM 1870 C CA . LYS A 1 232 ? 10.830 -13.919 6.978 1.00 69.94 232 LYS A CA 1
ATOM 1871 C C . LYS A 1 232 ? 12.011 -14.479 6.163 1.00 69.94 232 LYS A C 1
ATOM 1873 O O . LYS A 1 232 ? 11.852 -14.804 4.994 1.00 69.94 232 LYS A O 1
ATOM 1878 N N . SER A 1 233 ? 13.195 -14.581 6.769 1.00 63.62 233 SER A N 1
ATOM 1879 C CA . SER A 1 233 ? 14.411 -15.133 6.161 1.00 63.62 233 SER A CA 1
ATOM 1880 C C . SER A 1 233 ? 14.425 -16.661 6.055 1.00 63.62 233 SER A C 1
ATOM 1882 O O . SER A 1 233 ? 15.279 -17.194 5.358 1.00 63.62 233 SER A O 1
ATOM 1884 N N . GLN A 1 234 ? 13.506 -17.358 6.731 1.00 65.31 234 GLN A N 1
ATOM 1885 C CA . GLN A 1 234 ? 13.429 -18.825 6.751 1.00 65.31 234 GLN A CA 1
ATOM 1886 C C . GLN A 1 234 ? 12.296 -19.383 5.879 1.00 65.31 234 GLN A C 1
ATOM 1888 O O . GLN A 1 234 ? 12.082 -20.589 5.863 1.00 65.31 234 GLN A O 1
ATOM 1893 N N . LYS A 1 235 ? 11.545 -18.521 5.180 1.00 73.75 235 LYS A N 1
ATOM 1894 C CA . LYS A 1 235 ? 10.430 -18.932 4.321 1.00 73.75 235 LYS A CA 1
ATOM 1895 C C . LYS A 1 235 ? 10.761 -18.763 2.850 1.00 73.75 235 LYS A C 1
ATOM 1897 O O . LYS A 1 235 ? 11.404 -17.788 2.465 1.00 73.75 235 LYS A O 1
ATOM 1902 N N . THR A 1 236 ? 10.284 -19.702 2.047 1.00 80.12 236 THR A N 1
ATOM 1903 C CA . THR A 1 236 ? 10.418 -19.696 0.586 1.00 80.12 236 THR A CA 1
ATOM 1904 C C . THR A 1 236 ? 9.415 -18.740 -0.066 1.00 80.12 236 THR A C 1
ATOM 1906 O O . THR A 1 236 ? 8.407 -18.363 0.542 1.00 80.12 236 THR A O 1
ATOM 1909 N N . LEU A 1 237 ? 9.667 -18.339 -1.319 1.00 79.38 237 LEU A N 1
ATOM 1910 C CA . LEU A 1 237 ? 8.761 -17.457 -2.064 1.00 79.38 237 LEU A CA 1
ATOM 1911 C C . LEU A 1 237 ? 7.367 -18.085 -2.223 1.00 79.38 237 LEU A C 1
ATOM 1913 O O . LEU A 1 237 ? 6.354 -17.398 -2.097 1.00 79.38 237 LEU A O 1
ATOM 1917 N N . GLU A 1 238 ? 7.320 -19.398 -2.432 1.00 77.69 238 GLU A N 1
ATOM 1918 C CA . GLU A 1 238 ? 6.092 -20.178 -2.574 1.00 77.69 238 GLU A CA 1
ATOM 1919 C C . GLU A 1 238 ? 5.270 -20.231 -1.279 1.00 77.69 238 GLU A C 1
ATOM 1921 O O . GLU A 1 238 ? 4.061 -20.010 -1.310 1.00 77.69 238 GLU A O 1
ATOM 1926 N N . GLU A 1 239 ? 5.905 -20.428 -0.122 1.00 80.38 239 GLU A N 1
ATOM 1927 C CA . GLU A 1 239 ? 5.215 -20.369 1.176 1.00 80.38 239 GLU A CA 1
ATOM 1928 C C . GLU A 1 239 ? 4.690 -18.956 1.466 1.00 80.38 239 GLU A C 1
ATOM 1930 O O . GLU A 1 239 ? 3.572 -18.782 1.952 1.00 80.38 239 GLU A O 1
ATOM 1935 N N . ILE A 1 240 ? 5.460 -17.917 1.123 1.00 80.31 240 ILE A N 1
ATOM 1936 C CA . ILE A 1 240 ? 5.037 -16.520 1.297 1.00 80.31 240 ILE A CA 1
ATOM 1937 C C . ILE A 1 240 ? 3.835 -16.199 0.399 1.00 80.31 240 ILE A C 1
ATOM 1939 O O . ILE A 1 240 ? 2.868 -15.585 0.866 1.00 80.31 240 ILE A O 1
ATOM 1943 N N . ARG A 1 241 ? 3.875 -16.628 -0.868 1.00 79.44 241 ARG A N 1
ATOM 1944 C CA . ARG A 1 241 ? 2.801 -16.409 -1.840 1.00 79.44 241 ARG A CA 1
ATOM 1945 C C . ARG A 1 241 ? 1.547 -17.179 -1.454 1.00 79.44 241 ARG A C 1
ATOM 1947 O O . ARG A 1 241 ? 0.471 -16.600 -1.436 1.00 79.44 241 ARG A O 1
ATOM 1954 N N . ASN A 1 242 ? 1.671 -18.459 -1.128 1.00 78.75 242 ASN A N 1
ATOM 1955 C CA . ASN A 1 242 ? 0.510 -19.336 -1.021 1.00 78.75 242 ASN A CA 1
ATOM 1956 C C . ASN A 1 242 ? -0.103 -19.329 0.391 1.00 78.75 242 ASN A C 1
ATOM 1958 O O . ASN A 1 242 ? -1.323 -19.404 0.518 1.00 78.75 242 ASN A O 1
ATOM 1962 N N . GLU A 1 243 ? 0.699 -19.189 1.453 1.00 75.25 243 GLU A N 1
ATOM 1963 C CA . GLU A 1 243 ? 0.210 -19.321 2.838 1.00 75.25 243 GLU A CA 1
ATOM 1964 C C . GLU A 1 243 ? 0.008 -17.978 3.553 1.00 75.25 243 GLU A C 1
ATOM 1966 O O . GLU A 1 243 ? -0.824 -17.853 4.458 1.00 75.25 243 GLU A O 1
ATOM 1971 N N . ILE A 1 244 ? 0.775 -16.952 3.176 1.00 74.06 244 ILE A N 1
ATOM 1972 C CA . ILE A 1 244 ? 0.845 -15.701 3.946 1.00 74.06 244 ILE A CA 1
ATOM 1973 C C . ILE A 1 244 ? 0.117 -14.574 3.225 1.00 74.06 244 ILE A C 1
ATOM 1975 O O . ILE A 1 244 ? -0.665 -13.856 3.858 1.00 74.06 244 ILE A O 1
ATOM 1979 N N . CYS A 1 245 ? 0.345 -14.438 1.913 1.00 77.62 245 CYS A N 1
ATOM 1980 C CA . CYS A 1 245 ? -0.115 -13.295 1.123 1.00 77.62 245 CYS A CA 1
ATOM 1981 C C . CYS A 1 245 ? -0.633 -13.677 -0.281 1.00 77.62 245 CYS A C 1
ATOM 1983 O O . CYS A 1 245 ? -0.179 -13.081 -1.258 1.00 77.62 245 CYS A O 1
ATOM 1985 N N . PRO A 1 246 ? -1.621 -14.580 -0.426 1.00 79.94 246 PRO A N 1
ATOM 1986 C CA . PRO A 1 246 ? -2.109 -15.020 -1.745 1.00 79.94 246 PRO A CA 1
ATOM 1987 C C . PRO A 1 246 ? -2.703 -13.896 -2.601 1.00 79.94 246 PRO A C 1
ATOM 1989 O O . PRO A 1 246 ? -2.835 -14.025 -3.813 1.00 79.94 246 PRO A O 1
ATOM 1992 N N . VAL A 1 247 ? -3.042 -12.774 -1.969 1.00 83.19 247 VAL A N 1
ATOM 1993 C CA . VAL A 1 247 ? -3.670 -11.612 -2.600 1.00 83.19 247 VAL A CA 1
ATOM 1994 C C . VAL A 1 247 ? -2.642 -10.576 -3.094 1.00 83.19 247 VAL A C 1
ATOM 1996 O O . VAL A 1 247 ? -3.006 -9.598 -3.747 1.00 83.19 247 VAL A O 1
ATOM 1999 N N . LEU A 1 248 ? -1.350 -10.750 -2.789 1.00 82.94 248 LEU A N 1
ATOM 2000 C CA . LEU A 1 248 ? -0.274 -9.865 -3.246 1.00 82.94 248 LEU A CA 1
ATOM 2001 C C . LEU A 1 248 ? 0.520 -10.517 -4.382 1.00 82.94 248 LEU A C 1
ATOM 2003 O O . LEU A 1 248 ? 0.880 -11.687 -4.325 1.00 82.94 248 LEU A O 1
ATOM 2007 N N . SER A 1 249 ? 0.831 -9.733 -5.412 1.00 85.50 249 SER A N 1
ATOM 2008 C CA . SER A 1 249 ? 1.668 -10.181 -6.530 1.00 85.50 249 SER A CA 1
ATOM 2009 C C . SER A 1 249 ? 3.152 -10.253 -6.144 1.00 85.50 249 SER A C 1
ATOM 2011 O O . SER A 1 249 ? 3.611 -9.509 -5.274 1.00 85.50 249 SER A O 1
ATOM 2013 N N . VAL A 1 250 ? 3.931 -11.089 -6.841 1.00 84.62 250 VAL A N 1
ATOM 2014 C CA . VAL A 1 250 ? 5.391 -11.223 -6.643 1.00 84.62 250 VAL A CA 1
ATOM 2015 C C . VAL A 1 250 ? 6.122 -9.865 -6.666 1.00 84.62 250 VAL A C 1
ATOM 2017 O O . VAL A 1 250 ? 6.897 -9.605 -5.745 1.00 84.62 250 VAL A O 1
ATOM 2020 N N . PRO A 1 251 ? 5.827 -8.921 -7.588 1.00 82.06 251 PRO A N 1
ATOM 2021 C CA . PRO A 1 251 ? 6.410 -7.577 -7.545 1.00 82.06 251 PRO A CA 1
ATOM 2022 C C . PRO A 1 251 ? 6.053 -6.773 -6.288 1.00 82.06 251 PRO A C 1
ATOM 2024 O O . PRO A 1 251 ? 6.882 -6.014 -5.785 1.00 82.06 251 PRO A O 1
ATOM 2027 N N . GLN A 1 252 ? 4.823 -6.901 -5.779 1.00 83.25 252 GLN A N 1
ATOM 2028 C CA . GLN A 1 252 ? 4.388 -6.208 -4.561 1.00 83.25 252 GLN A CA 1
ATOM 2029 C C . GLN A 1 252 ? 5.079 -6.788 -3.327 1.00 83.25 252 GLN A C 1
ATOM 2031 O O . GLN A 1 252 ? 5.569 -6.023 -2.499 1.00 83.25 252 GLN A O 1
ATOM 2036 N N . ILE A 1 253 ? 5.175 -8.116 -3.234 1.00 83.19 253 ILE A N 1
ATOM 2037 C CA . ILE A 1 253 ? 5.895 -8.819 -2.163 1.00 83.19 253 ILE A CA 1
ATOM 2038 C C . ILE A 1 253 ? 7.368 -8.406 -2.172 1.00 83.19 253 ILE A C 1
ATOM 2040 O O . ILE A 1 253 ? 7.889 -7.959 -1.152 1.00 83.19 253 ILE A O 1
ATOM 2044 N N . TYR A 1 254 ? 8.006 -8.467 -3.342 1.00 80.94 254 TYR A N 1
ATOM 2045 C CA . TYR A 1 254 ? 9.391 -8.061 -3.538 1.00 80.94 254 TYR A CA 1
ATOM 2046 C C . TYR A 1 254 ? 9.626 -6.602 -3.114 1.00 80.94 254 TYR A C 1
ATOM 2048 O O . TYR A 1 254 ? 10.552 -6.298 -2.360 1.00 80.94 254 TYR A O 1
ATOM 2056 N N . ARG A 1 255 ? 8.750 -5.681 -3.535 1.00 82.19 255 ARG A N 1
ATOM 2057 C CA . ARG A 1 255 ? 8.865 -4.255 -3.204 1.00 82.19 255 ARG A CA 1
ATOM 2058 C C . ARG A 1 255 ? 8.656 -3.973 -1.717 1.00 82.19 255 ARG A C 1
ATOM 2060 O O . ARG A 1 255 ? 9.413 -3.196 -1.150 1.00 82.19 255 ARG A O 1
ATOM 2067 N N . ILE A 1 256 ? 7.668 -4.599 -1.080 1.00 81.00 256 ILE A N 1
ATOM 2068 C CA . ILE A 1 256 ? 7.407 -4.421 0.357 1.00 81.00 256 ILE A CA 1
ATOM 2069 C C . ILE A 1 256 ? 8.548 -5.034 1.182 1.00 81.00 256 ILE A C 1
ATOM 2071 O O . ILE A 1 256 ? 9.059 -4.391 2.096 1.00 81.00 256 ILE A O 1
ATOM 2075 N N . GLY A 1 257 ? 8.988 -6.246 0.837 1.00 76.81 257 GLY A N 1
ATOM 2076 C CA . GLY A 1 257 ? 10.015 -6.977 1.581 1.00 76.81 257 GLY A CA 1
ATOM 2077 C C . GLY A 1 257 ? 11.420 -6.382 1.479 1.00 76.81 257 GLY A C 1
ATOM 2078 O O . GLY A 1 257 ? 12.209 -6.541 2.406 1.00 76.81 257 GLY A O 1
ATOM 2079 N N . THR A 1 258 ? 11.728 -5.663 0.396 1.00 75.06 258 THR A N 1
ATOM 2080 C CA . THR A 1 258 ? 13.021 -4.974 0.222 1.00 75.06 258 THR A CA 1
ATOM 2081 C C . THR A 1 258 ? 13.021 -3.516 0.673 1.00 75.06 258 THR A C 1
ATOM 2083 O O . THR A 1 258 ? 14.092 -2.958 0.910 1.00 75.06 258 THR A O 1
ATOM 2086 N N . MET A 1 259 ? 11.847 -2.892 0.828 1.00 70.62 259 MET A N 1
ATOM 2087 C CA . MET A 1 259 ? 11.722 -1.548 1.406 1.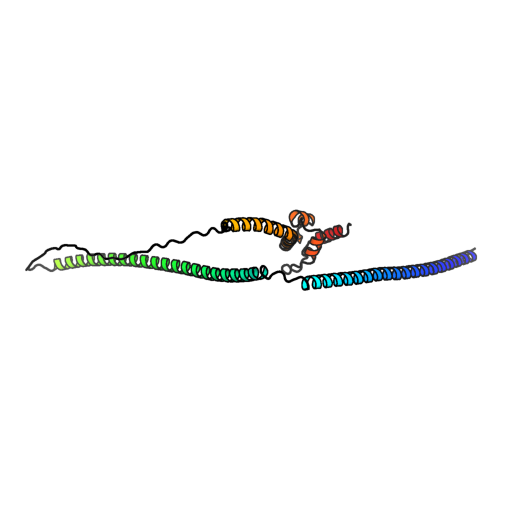00 70.62 259 MET A CA 1
ATOM 2088 C C . MET A 1 259 ? 11.642 -1.551 2.938 1.00 70.62 259 MET A C 1
ATOM 2090 O O . MET A 1 259 ? 11.881 -0.511 3.548 1.00 70.62 259 MET A O 1
ATOM 2094 N N . PHE A 1 260 ? 11.320 -2.685 3.566 1.00 65.50 260 PHE A N 1
ATOM 2095 C CA . PHE A 1 260 ? 11.231 -2.797 5.020 1.00 65.50 260 PHE A CA 1
ATOM 2096 C C . PHE A 1 260 ? 12.567 -3.230 5.644 1.00 65.50 260 PHE A C 1
ATOM 2098 O O . PHE A 1 260 ? 13.111 -4.283 5.307 1.00 65.50 260 PHE A O 1
ATOM 2105 N N . TRP A 1 261 ? 13.065 -2.421 6.581 1.00 59.31 261 TRP A N 1
ATOM 2106 C CA . TRP A 1 261 ? 14.295 -2.646 7.343 1.00 59.31 261 TRP A CA 1
ATOM 2107 C C . TRP A 1 261 ? 13.919 -2.903 8.806 1.00 59.31 261 TRP A C 1
ATOM 2109 O O . TRP A 1 261 ? 13.236 -2.084 9.416 1.00 59.31 261 TRP A O 1
ATOM 2119 N N . ASP A 1 262 ? 14.298 -4.060 9.355 1.00 58.31 262 ASP A N 1
ATOM 2120 C CA . ASP A 1 262 ? 14.043 -4.381 10.764 1.00 58.31 262 ASP A CA 1
ATOM 2121 C C . ASP A 1 262 ? 15.230 -3.921 11.623 1.00 58.31 262 ASP A C 1
ATOM 2123 O O . ASP A 1 262 ? 16.250 -4.607 11.749 1.00 58.31 262 ASP A O 1
ATOM 2127 N N . ASP A 1 263 ? 15.098 -2.730 12.207 1.00 55.69 263 ASP A N 1
ATOM 2128 C CA . ASP A 1 263 ? 16.131 -2.112 13.046 1.00 55.69 263 ASP A CA 1
ATOM 2129 C C . ASP A 1 263 ? 16.376 -2.881 14.359 1.00 55.69 263 ASP A C 1
ATOM 2131 O O . ASP A 1 263 ? 17.412 -2.689 15.001 1.00 55.69 263 ASP A O 1
ATOM 2135 N N . LYS A 1 264 ? 15.472 -3.788 14.771 1.00 55.50 264 LYS A N 1
ATOM 2136 C CA . LYS A 1 264 ? 15.605 -4.525 16.041 1.00 55.50 264 LYS A CA 1
ATOM 2137 C C . LYS A 1 264 ? 16.570 -5.713 15.988 1.00 55.50 264 LYS A C 1
ATOM 2139 O O . LYS A 1 264 ? 16.984 -6.177 17.049 1.00 55.50 264 LYS A O 1
ATOM 2144 N N . TYR A 1 265 ? 16.969 -6.180 14.801 1.00 53.53 265 TYR A N 1
ATOM 2145 C CA . TYR A 1 265 ? 17.840 -7.357 14.631 1.00 53.53 265 TYR A CA 1
ATOM 2146 C C . TYR A 1 265 ? 19.043 -7.106 13.703 1.00 53.53 265 TYR A C 1
ATOM 2148 O O . TYR A 1 265 ? 19.452 -7.982 12.943 1.00 53.53 265 TYR A O 1
ATOM 2156 N N . GLY A 1 266 ? 19.644 -5.915 13.776 1.00 50.28 266 GLY A N 1
ATOM 2157 C CA . GLY A 1 266 ? 20.963 -5.665 13.182 1.00 50.28 266 GLY A CA 1
ATOM 2158 C C . GLY A 1 266 ? 20.984 -5.543 11.654 1.00 50.28 266 GLY A C 1
ATOM 2159 O O . GLY A 1 266 ? 21.929 -6.010 11.023 1.00 50.28 266 GLY A O 1
ATOM 2160 N N . GLY A 1 267 ? 19.965 -4.924 11.048 1.00 52.88 267 GLY A N 1
ATOM 2161 C CA . GLY A 1 267 ? 19.984 -4.584 9.617 1.00 52.88 267 GLY A CA 1
ATOM 2162 C C . GLY A 1 267 ? 19.899 -5.788 8.672 1.00 52.88 267 GLY A C 1
ATOM 2163 O O . GLY A 1 267 ? 20.265 -5.684 7.500 1.00 52.88 267 GLY A O 1
ATOM 2164 N N . ALA A 1 268 ? 19.434 -6.940 9.164 1.00 54.41 268 ALA A N 1
ATOM 2165 C CA . ALA A 1 268 ? 19.203 -8.110 8.330 1.00 54.41 268 ALA A CA 1
ATOM 2166 C C . ALA A 1 268 ? 18.064 -7.838 7.330 1.00 54.41 268 ALA A C 1
ATOM 2168 O O . ALA A 1 268 ? 16.995 -7.351 7.700 1.00 54.41 268 ALA A O 1
ATOM 2169 N N . LYS A 1 269 ? 18.305 -8.161 6.050 1.00 57.97 269 LYS A N 1
ATOM 2170 C CA . LYS A 1 269 ? 17.326 -8.043 4.957 1.00 57.97 269 LYS A CA 1
ATOM 2171 C C . LYS A 1 269 ? 16.002 -8.699 5.370 1.00 57.97 269 LYS A C 1
ATOM 2173 O O . LYS A 1 269 ? 15.994 -9.851 5.800 1.00 57.97 269 LYS A O 1
ATOM 2178 N N . GLY A 1 270 ? 14.887 -7.990 5.184 1.00 63.34 270 GLY A N 1
ATOM 2179 C CA . GLY A 1 270 ? 13.539 -8.465 5.519 1.00 63.34 270 GLY A CA 1
ATOM 2180 C C . GLY A 1 270 ? 13.076 -9.711 4.750 1.00 63.34 270 GLY A C 1
ATOM 2181 O O . GLY A 1 270 ? 12.041 -10.270 5.084 1.00 63.34 270 GLY A O 1
ATOM 2182 N N . LEU A 1 271 ? 13.832 -10.172 3.752 1.00 68.75 271 LEU A N 1
ATOM 2183 C CA . LEU A 1 271 ? 13.608 -11.401 2.990 1.00 68.75 271 LEU A CA 1
ATOM 2184 C C . LEU A 1 271 ? 14.930 -12.158 2.826 1.00 68.75 271 LEU A C 1
ATOM 2186 O O . LEU A 1 271 ? 15.994 -11.533 2.748 1.00 68.75 271 LEU A O 1
ATOM 2190 N N . SER A 1 272 ? 14.858 -13.491 2.715 1.00 74.06 272 SER A N 1
ATOM 2191 C CA . SER A 1 272 ? 16.024 -14.305 2.344 1.00 74.06 272 SER A CA 1
ATOM 2192 C C . SER A 1 272 ? 16.600 -13.845 1.001 1.00 74.06 272 SER A C 1
ATOM 2194 O O . SER A 1 272 ? 15.876 -13.371 0.120 1.00 74.06 272 SER A O 1
ATOM 2196 N N . GLN A 1 273 ? 17.915 -13.973 0.828 1.00 72.50 273 GLN A N 1
ATOM 2197 C CA . GLN A 1 273 ? 18.565 -13.620 -0.432 1.00 72.50 273 GLN A CA 1
ATOM 2198 C C . GLN A 1 273 ? 18.053 -14.484 -1.593 1.00 72.50 273 GLN A C 1
ATOM 2200 O O . GLN A 1 273 ? 17.834 -13.956 -2.679 1.00 72.50 273 GLN A O 1
ATOM 2205 N N . GLU A 1 274 ? 17.748 -15.753 -1.324 1.00 73.75 274 GLU A N 1
ATOM 2206 C CA . GLU A 1 274 ? 17.153 -16.677 -2.293 1.00 73.75 274 GLU A CA 1
ATOM 2207 C C . GLU A 1 274 ? 15.777 -16.191 -2.769 1.00 73.75 274 GLU A C 1
ATOM 2209 O O . GLU A 1 274 ? 15.539 -16.118 -3.969 1.00 73.75 274 GLU A O 1
ATOM 2214 N N . VAL A 1 275 ? 14.919 -15.727 -1.852 1.00 73.94 275 VAL A N 1
ATOM 2215 C CA . VAL A 1 275 ? 13.582 -15.190 -2.175 1.00 73.94 275 VAL A CA 1
ATOM 2216 C C . VAL A 1 275 ? 13.668 -13.907 -2.998 1.00 73.94 275 VAL A C 1
ATOM 2218 O O . VAL A 1 275 ? 12.849 -13.684 -3.890 1.00 73.94 275 VAL A O 1
ATOM 2221 N N . ASN A 1 276 ? 14.657 -13.054 -2.721 1.00 75.06 276 ASN A N 1
ATOM 2222 C CA . ASN A 1 276 ? 14.877 -11.839 -3.501 1.00 75.06 276 ASN A CA 1
ATOM 2223 C C . ASN A 1 276 ? 15.336 -12.168 -4.927 1.00 75.06 276 ASN A C 1
ATOM 2225 O O . ASN A 1 276 ? 14.818 -11.588 -5.876 1.00 75.06 276 ASN A O 1
ATOM 2229 N N . GLU A 1 277 ? 16.286 -13.092 -5.085 1.00 78.12 277 GLU A N 1
ATOM 2230 C CA . GLU A 1 277 ? 16.800 -13.513 -6.394 1.00 78.12 277 GLU A CA 1
ATOM 2231 C C . GLU A 1 277 ? 15.743 -14.261 -7.219 1.00 78.12 277 GLU A C 1
ATOM 2233 O O . GLU A 1 277 ? 15.625 -14.027 -8.421 1.00 78.12 277 GLU A O 1
ATOM 2238 N N . GLU A 1 278 ? 14.941 -15.109 -6.576 1.00 79.31 278 GLU A N 1
ATOM 2239 C CA . GLU A 1 278 ? 13.821 -15.825 -7.191 1.00 79.31 278 GLU A CA 1
ATOM 2240 C C . GLU A 1 278 ? 12.694 -14.869 -7.602 1.00 79.31 278 GLU A C 1
ATOM 2242 O O . GLU A 1 278 ? 12.270 -14.884 -8.754 1.00 79.31 278 GLU A O 1
ATOM 2247 N N . SER A 1 279 ? 12.306 -13.932 -6.728 1.00 78.62 279 SER A N 1
ATOM 2248 C CA . SER A 1 279 ? 11.324 -12.896 -7.077 1.00 78.62 279 SER A CA 1
ATOM 2249 C C . SER A 1 279 ? 11.803 -12.027 -8.238 1.00 78.62 279 SER A C 1
ATOM 2251 O O . SER A 1 279 ? 11.017 -11.670 -9.110 1.00 78.62 279 SER A O 1
ATOM 2253 N N . TYR A 1 280 ? 13.091 -11.668 -8.275 1.00 79.38 280 TYR A N 1
ATOM 2254 C CA . TYR A 1 280 ? 13.653 -10.904 -9.387 1.00 79.38 280 TYR A CA 1
ATOM 2255 C C . TYR A 1 280 ? 13.614 -11.674 -10.703 1.00 79.38 280 TYR A C 1
ATOM 2257 O O . TYR A 1 280 ? 13.275 -11.067 -11.718 1.00 79.38 280 TYR A O 1
ATOM 2265 N N . ARG A 1 281 ? 13.950 -12.971 -10.686 1.00 80.12 281 ARG A N 1
ATOM 2266 C CA . ARG A 1 281 ? 13.860 -13.860 -11.854 1.00 80.12 281 ARG A CA 1
ATOM 2267 C C . ARG A 1 281 ? 12.432 -13.945 -12.389 1.00 80.12 281 ARG A C 1
ATOM 2269 O O . ARG A 1 281 ? 12.220 -13.677 -13.570 1.00 80.12 281 ARG A O 1
ATOM 2276 N N . ASP A 1 282 ? 11.457 -14.140 -11.506 1.00 80.69 282 ASP A N 1
ATOM 2277 C CA . ASP A 1 282 ? 10.034 -14.142 -11.863 1.00 80.69 282 ASP A CA 1
ATOM 2278 C C . ASP A 1 282 ? 9.575 -12.804 -12.463 1.00 80.69 282 ASP A C 1
ATOM 2280 O O . ASP A 1 282 ? 8.826 -12.772 -13.440 1.00 80.69 282 ASP A O 1
ATOM 2284 N N . ILE A 1 283 ? 10.043 -11.675 -11.918 1.00 83.06 283 ILE A N 1
ATOM 2285 C CA . ILE A 1 283 ? 9.682 -10.333 -12.405 1.00 83.06 283 ILE A CA 1
ATOM 2286 C C . ILE A 1 283 ? 10.246 -10.062 -13.808 1.00 83.06 283 ILE A C 1
ATOM 2288 O O . ILE A 1 283 ? 9.594 -9.388 -14.609 1.00 83.06 283 ILE A O 1
ATOM 2292 N N . ILE A 1 284 ? 11.455 -10.544 -14.108 1.00 79.12 284 ILE A N 1
ATOM 2293 C CA . ILE A 1 284 ? 12.119 -10.336 -15.407 1.00 79.12 284 ILE A CA 1
ATOM 2294 C C . ILE A 1 284 ? 11.846 -11.461 -16.418 1.00 79.12 284 ILE A C 1
ATOM 2296 O O . ILE A 1 284 ? 12.225 -11.316 -17.581 1.00 79.12 284 ILE A O 1
ATOM 2300 N N . GLY A 1 285 ? 11.165 -12.535 -16.002 1.00 71.81 285 GLY A N 1
ATOM 2301 C CA . GLY A 1 285 ? 10.773 -13.666 -16.846 1.00 71.81 285 GLY A CA 1
ATOM 2302 C C . GLY A 1 285 ? 11.938 -14.557 -17.292 1.00 71.81 285 GLY A C 1
ATOM 2303 O O . GLY A 1 285 ? 11.912 -15.042 -18.424 1.00 71.81 285 GLY A O 1
ATOM 2304 N N . LEU A 1 286 ? 12.965 -14.712 -16.444 1.00 52.75 286 LEU A N 1
ATOM 2305 C CA . LEU A 1 286 ? 14.142 -15.573 -16.659 1.00 52.75 286 LEU A CA 1
ATOM 2306 C C . LEU A 1 286 ? 14.062 -16.839 -15.810 1.00 52.75 286 LEU A C 1
ATOM 2308 O O . LEU A 1 286 ? 14.352 -17.917 -16.372 1.00 52.75 286 LEU A O 1
#

pLDDT: mean 74.32, std 20.06, range [27.19, 98.38]

Secondary structure (DSSP, 8-state):
-HHHHHHHHHHHHHHHHHHHHHHHHHHHHHHHHHHHHHHHHHHHHHHHHHHHHHHHHHHHHHHHHHHHTSPPP-TTHHHHHHHHHHHHHHHHHHHHHHHHHHHHHHHHHHHHHHHHHHHHHHHHHHHHHHHHHHHHHHHHHHHHHHHHHTS-------------------------------------------HHHHHHHHHHHHHHHHHHHHHHTHHHHHHHHHHH-S-GGGS-HHHIIIII-TTS-HHHHHHHHHH-B-GGGTT-BSS-HHHHHHHHHHHHT-

InterPro domains:
  IPR002710 Dilute domain [PF01843] (197-263)
  IPR002710 Dilute domain [PS51126] (116-277)
  IPR002710 Dilute domain [SM01132] (136-266)
  IPR052072 Vascular development regulator domain-containing protein [PTHR16027] (198-275)